Protein AF-A0A811UBN4-F1 (afdb_monomer)

Solvent-accessible surface area (backbone atoms only — not comparable to full-atom values): 11634 Å² total; per-residue (Å²): 134,84,78,81,62,87,85,60,55,68,69,62,56,48,52,55,49,51,56,50,40,48,51,49,39,52,49,47,53,55,49,38,53,54,47,51,55,51,36,55,50,46,51,54,48,41,53,51,41,54,52,50,37,57,52,44,52,54,50,38,53,53,51,51,53,53,37,53,52,52,52,50,53,52,49,52,51,54,46,55,67,50,44,76,78,52,88,76,88,85,94,77,94,79,75,90,72,70,72,70,62,70,68,60,65,58,76,66,60,85,64,65,92,66,77,75,63,87,70,73,75,80,65,72,79,52,79,80,84,54,75,65,94,84,54,52,55,66,56,48,34,68,56,44,56,59,50,39,52,55,50,50,55,51,40,52,52,49,50,52,52,40,53,54,45,46,52,52,40,50,52,50,51,52,51,40,50,51,50,52,50,51,39,52,50,52,49,52,53,50,52,51,52,37,47,75,73,72,98

pLDDT: mean 77.89, std 23.45, range [29.33, 98.38]

Secondary structure (DSSP, 8-state):
-----TTS-HHHHHHHHHHHHHHHHHHHHHHHHHHHHHHHHHHHHHHHHHHHHHHHHHHHHHHHHHHHHHHHHHHHHHHHHHHTTS---------SSSHHHHSSGGGTTTTSTT-S----------GGGSPPTTS-HHHHHHHHHHHHHHHHHHHHHHHHHHHHHHHHHHHHHHHHHHHHHHHHHHHHHHHHHHHHTT-

Foldseek 3Di:
DDDDDPPDDPVVVVVVVLVVLVVVLVVLVVLLVVLVVLLVVLVVLLVVLVVLLVVLVVLLVVLVVLLVVLVVVLVVVVVVVVCVVPDDDDDDPPDPPPVPPPVVVCVPVVVPVPPVDPPPVPPPVDPVLADDPPDGSVVSCVSSVVSSVVSVVSSVVSVVSSVVSVVSSVVSVVSSVVSVVSSVVSVVVVVVVVVVVVD

Organism: Ceratitis capitata (NCBI:txid7213)

Structure (mmCIF, N/CA/C/O backbone):
data_AF-A0A811UBN4-F1
#
_entry.id   AF-A0A811UBN4-F1
#
loop_
_atom_site.group_PDB
_atom_site.id
_atom_site.type_symbol
_atom_site.label_atom_id
_atom_site.label_alt_id
_atom_site.label_comp_id
_atom_site.label_asym_id
_atom_site.label_entity_id
_atom_site.label_seq_id
_atom_site.pdbx_PDB_ins_code
_atom_site.Cartn_x
_atom_site.Cartn_y
_atom_site.Cartn_z
_atom_site.occupancy
_atom_site.B_iso_or_equiv
_atom_site.auth_seq_id
_atom_site.auth_comp_id
_atom_site.auth_asym_id
_atom_site.auth_atom_id
_atom_site.pdbx_PDB_model_num
ATOM 1 N N . MET A 1 1 ? 16.827 -15.396 -36.653 1.00 42.50 1 MET A N 1
ATOM 2 C CA . MET A 1 1 ? 18.234 -15.089 -36.326 1.00 42.50 1 MET A CA 1
ATOM 3 C C . MET A 1 1 ? 18.967 -15.052 -37.658 1.00 42.50 1 MET A C 1
ATOM 5 O O . MET A 1 1 ? 19.026 -16.087 -38.290 1.00 42.50 1 MET A O 1
ATOM 9 N N . SER A 1 2 ? 19.361 -13.884 -38.174 1.00 57.56 2 SER A N 1
ATOM 10 C CA . SER A 1 2 ? 20.132 -13.826 -39.430 1.00 57.56 2 SER A CA 1
ATOM 11 C C . SER A 1 2 ? 21.605 -13.771 -39.041 1.00 57.56 2 SER A C 1
ATOM 13 O O . SER A 1 2 ? 22.042 -12.787 -38.436 1.00 57.56 2 SER A O 1
ATOM 15 N N . GLU A 1 3 ? 22.308 -14.868 -39.302 1.00 55.09 3 GLU A N 1
ATOM 16 C CA . GLU A 1 3 ? 23.760 -14.991 -39.196 1.00 55.09 3 GLU A CA 1
ATOM 17 C C . GLU A 1 3 ? 24.438 -13.870 -39.992 1.00 55.09 3 GLU A C 1
ATOM 19 O O . GLU A 1 3 ? 23.888 -13.351 -40.966 1.00 55.09 3 GLU A O 1
ATOM 24 N N . SER A 1 4 ? 25.568 -13.388 -39.485 1.00 57.19 4 SER A N 1
ATOM 25 C CA . SER A 1 4 ? 26.330 -12.320 -40.125 1.00 57.19 4 SER A CA 1
ATOM 26 C C . SER A 1 4 ? 27.128 -12.943 -41.263 1.00 57.19 4 SER A C 1
ATOM 28 O O . SER A 1 4 ? 28.000 -13.764 -40.996 1.00 57.19 4 SER A O 1
ATOM 30 N N . ASP A 1 5 ? 26.823 -12.564 -42.500 1.00 64.75 5 ASP A N 1
ATOM 31 C CA . ASP A 1 5 ? 27.616 -12.951 -43.663 1.00 64.75 5 ASP A CA 1
ATOM 32 C C . ASP A 1 5 ? 28.995 -12.261 -43.567 1.00 64.75 5 ASP A C 1
ATOM 34 O O . ASP A 1 5 ? 29.053 -11.025 -43.444 1.00 64.75 5 ASP A O 1
ATOM 38 N N . PRO A 1 6 ? 30.110 -13.014 -43.520 1.00 65.88 6 PRO A N 1
ATOM 39 C CA . PRO A 1 6 ? 31.443 -12.434 -43.412 1.00 65.88 6 PRO A CA 1
ATOM 40 C C . PRO A 1 6 ? 31.781 -11.502 -44.588 1.00 65.88 6 PRO A C 1
ATOM 42 O O . PRO A 1 6 ? 32.492 -10.521 -44.347 1.00 65.88 6 PRO A O 1
ATOM 45 N N . ASP A 1 7 ? 31.180 -11.692 -45.769 1.00 72.06 7 ASP A N 1
ATOM 46 C CA . ASP A 1 7 ? 31.427 -10.895 -46.984 1.00 72.06 7 ASP A CA 1
ATOM 47 C C . ASP A 1 7 ? 30.510 -9.661 -47.135 1.00 72.06 7 ASP A C 1
ATOM 49 O O . ASP A 1 7 ? 30.611 -8.906 -48.104 1.00 72.06 7 ASP A O 1
ATOM 53 N N . GLU A 1 8 ? 29.618 -9.396 -46.173 1.00 75.94 8 GLU A N 1
ATOM 54 C CA . GLU A 1 8 ? 28.752 -8.211 -46.222 1.00 75.94 8 GLU A CA 1
ATOM 55 C C . GLU A 1 8 ? 29.585 -6.908 -46.089 1.00 75.94 8 GLU A C 1
ATOM 57 O O . GLU A 1 8 ? 30.431 -6.814 -45.184 1.00 75.94 8 GLU A O 1
ATOM 62 N N . PRO A 1 9 ? 29.360 -5.892 -46.956 1.00 79.75 9 PRO A N 1
ATOM 63 C CA . PRO A 1 9 ? 30.112 -4.638 -46.930 1.00 79.75 9 PRO A CA 1
ATOM 64 C C . PRO A 1 9 ? 29.954 -3.922 -45.587 1.00 79.75 9 PRO A C 1
ATOM 66 O O . PRO A 1 9 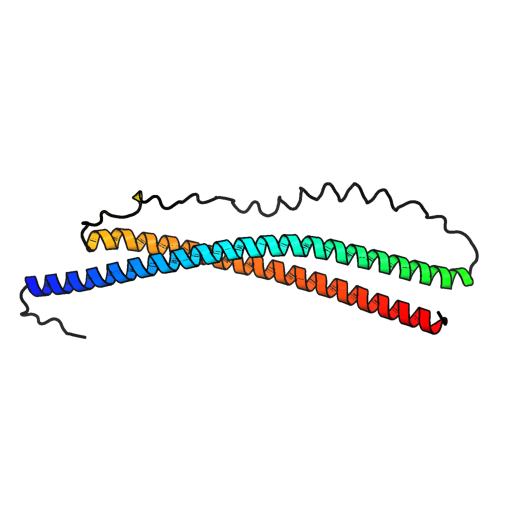? 28.887 -3.950 -44.966 1.00 79.75 9 PRO A O 1
ATOM 69 N N . GLU A 1 10 ? 31.024 -3.263 -45.142 1.00 78.88 10 GLU A N 1
ATOM 70 C CA . GLU A 1 10 ? 31.115 -2.644 -43.815 1.00 78.88 10 GLU A CA 1
ATOM 71 C C . GLU A 1 10 ? 29.983 -1.637 -43.546 1.00 78.88 10 GLU A C 1
ATOM 73 O O . GLU A 1 10 ? 29.429 -1.616 -42.448 1.00 78.88 10 GLU A O 1
ATOM 78 N N . GLU A 1 11 ? 29.541 -0.909 -44.575 1.00 78.75 11 GLU A N 1
ATOM 79 C CA . GLU A 1 11 ? 28.398 0.012 -44.510 1.00 78.75 11 GLU A CA 1
ATOM 80 C C . GLU A 1 11 ? 27.084 -0.689 -44.127 1.00 78.75 11 GLU A C 1
ATOM 82 O O . GLU A 1 11 ? 26.362 -0.219 -43.248 1.00 78.75 11 GLU A O 1
ATOM 87 N N . LYS A 1 12 ? 26.791 -1.864 -44.705 1.00 80.62 12 LYS A N 1
ATOM 88 C CA . LYS A 1 12 ? 25.585 -2.640 -44.360 1.00 80.62 12 LYS A CA 1
ATOM 89 C C . LYS A 1 12 ? 25.675 -3.229 -42.951 1.00 80.62 12 LYS A C 1
ATOM 91 O O . LYS A 1 12 ? 24.680 -3.265 -42.219 1.00 80.62 12 LYS A O 1
ATOM 96 N N . LYS A 1 13 ? 26.877 -3.639 -42.525 1.00 80.31 13 LYS A N 1
ATOM 97 C CA . LYS A 1 13 ? 27.131 -4.082 -41.142 1.00 80.31 13 LYS A CA 1
ATOM 98 C C . LYS A 1 13 ? 26.914 -2.936 -40.145 1.00 80.31 13 LYS A C 1
ATOM 100 O O . LYS A 1 13 ? 26.318 -3.173 -39.089 1.00 80.31 13 LYS A O 1
ATOM 105 N N . ALA A 1 14 ? 27.352 -1.719 -40.470 1.00 81.94 14 ALA A N 1
ATOM 106 C CA . ALA A 1 14 ? 27.144 -0.520 -39.657 1.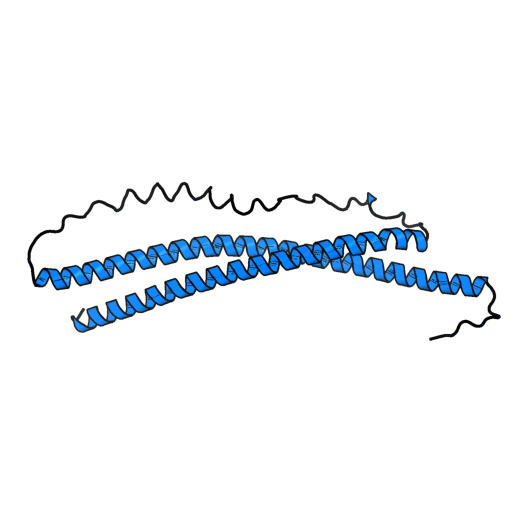00 81.94 14 ALA A CA 1
ATOM 107 C C . ALA A 1 14 ? 25.656 -0.144 -39.574 1.00 81.94 14 ALA A C 1
ATOM 109 O O . ALA A 1 14 ? 25.113 -0.069 -38.471 1.00 81.94 14 ALA A O 1
ATOM 110 N N . GLU A 1 15 ? 24.952 -0.078 -40.708 1.00 83.94 15 GLU A N 1
ATOM 111 C CA . GLU A 1 15 ? 23.510 0.208 -40.758 1.00 83.94 15 GLU A CA 1
ATOM 112 C C . GLU A 1 15 ? 22.701 -0.795 -39.914 1.00 83.94 15 GLU A C 1
ATOM 114 O O . GLU A 1 15 ? 21.783 -0.441 -39.163 1.00 83.94 15 GLU A O 1
ATOM 119 N N . ARG A 1 16 ? 23.073 -2.081 -39.966 1.00 85.56 16 ARG A N 1
ATOM 120 C CA . ARG A 1 16 ? 22.436 -3.124 -39.157 1.00 85.56 16 ARG A CA 1
ATOM 121 C C . ARG A 1 16 ? 22.676 -2.931 -37.658 1.00 85.56 16 ARG A C 1
ATOM 123 O O . ARG A 1 16 ? 21.765 -3.219 -36.871 1.00 85.56 16 ARG A O 1
ATOM 130 N N . ARG A 1 17 ? 23.866 -2.481 -37.244 1.00 84.31 17 ARG A N 1
ATOM 131 C CA . ARG A 1 17 ? 24.176 -2.150 -35.840 1.00 84.31 17 ARG A CA 1
ATOM 132 C C . ARG A 1 17 ? 23.400 -0.917 -35.389 1.00 84.31 17 ARG A C 1
ATOM 134 O O . ARG A 1 17 ? 22.738 -0.985 -34.354 1.00 84.31 17 ARG A O 1
ATOM 141 N N . ASP A 1 18 ? 23.358 0.129 -36.202 1.00 85.88 18 ASP A N 1
ATOM 142 C CA . ASP A 1 18 ? 22.609 1.351 -35.903 1.00 85.88 18 ASP A CA 1
ATOM 143 C C . ASP A 1 18 ? 21.111 1.082 -35.781 1.00 85.88 18 ASP A C 1
ATOM 145 O O . ASP A 1 18 ? 20.460 1.542 -34.841 1.00 85.88 18 ASP A O 1
ATOM 149 N N . ARG A 1 19 ? 20.558 0.223 -36.646 1.00 89.00 19 ARG A N 1
ATOM 150 C CA . ARG A 1 19 ? 19.162 -0.219 -36.541 1.00 89.00 19 ARG A CA 1
ATOM 151 C C . ARG A 1 19 ? 18.884 -0.997 -35.253 1.00 89.00 19 ARG A C 1
ATOM 153 O O . ARG A 1 19 ? 17.765 -0.936 -34.737 1.00 89.00 19 ARG A O 1
ATOM 160 N N . ARG A 1 20 ? 19.853 -1.762 -34.736 1.00 89.31 20 ARG A N 1
ATOM 161 C CA . ARG A 1 20 ? 19.726 -2.448 -33.435 1.00 89.31 20 ARG A CA 1
ATOM 162 C C . ARG A 1 20 ? 19.754 -1.437 -32.289 1.00 89.31 20 ARG A C 1
ATOM 164 O O . ARG A 1 20 ? 18.860 -1.488 -31.448 1.00 89.31 20 ARG A O 1
ATOM 171 N N . LEU A 1 21 ? 20.692 -0.492 -32.312 1.00 90.56 21 LEU A N 1
ATOM 172 C CA . LEU A 1 21 ? 20.797 0.572 -31.309 1.00 90.56 21 LEU A CA 1
ATOM 173 C C . LEU A 1 21 ? 19.543 1.456 -31.278 1.00 90.56 21 LEU A C 1
ATOM 175 O O . LEU A 1 21 ? 18.994 1.705 -30.210 1.00 90.56 21 LEU A O 1
ATOM 179 N N . ALA A 1 22 ? 19.003 1.844 -32.435 1.00 90.38 22 ALA A N 1
ATOM 180 C CA . ALA A 1 22 ? 17.767 2.625 -32.518 1.00 90.38 22 ALA A CA 1
ATOM 181 C C . ALA A 1 22 ? 16.567 1.903 -31.874 1.00 90.38 22 ALA A C 1
ATOM 183 O O . ALA A 1 22 ? 15.742 2.516 -31.190 1.00 90.38 22 ALA A O 1
ATOM 184 N N . LYS A 1 23 ? 16.464 0.579 -32.066 1.00 93.25 23 LYS A N 1
ATOM 185 C CA . LYS A 1 23 ? 15.433 -0.238 -31.406 1.00 93.25 23 LYS A CA 1
ATOM 186 C C . LYS A 1 23 ? 15.632 -0.272 -29.895 1.00 93.25 23 LYS A C 1
ATOM 188 O O . LYS A 1 23 ? 14.652 -0.152 -29.166 1.00 93.25 23 LYS A O 1
ATOM 193 N N . GLU A 1 24 ? 16.869 -0.420 -29.437 1.00 92.44 24 GLU A N 1
ATOM 194 C CA . GLU A 1 24 ? 17.202 -0.436 -28.014 1.00 92.44 24 GLU A CA 1
ATOM 195 C C . GLU A 1 24 ? 16.863 0.899 -27.340 1.00 92.44 24 GLU A C 1
ATOM 197 O O . GLU A 1 24 ? 16.131 0.909 -26.354 1.00 92.44 24 GLU A O 1
ATOM 202 N N . VAL A 1 25 ? 17.251 2.027 -27.942 1.00 92.38 25 VAL A N 1
ATOM 203 C CA . VAL A 1 25 ? 16.865 3.373 -27.485 1.00 92.38 25 VAL A CA 1
ATOM 204 C C . VAL A 1 25 ? 15.342 3.509 -27.393 1.00 92.38 25 VAL A C 1
ATOM 206 O O . VAL A 1 25 ? 14.821 3.994 -26.388 1.00 92.38 25 VAL A O 1
ATOM 209 N N . LYS A 1 26 ? 14.593 3.036 -28.401 1.00 93.44 26 LYS A N 1
ATOM 210 C CA . LYS A 1 26 ? 13.118 3.059 -28.373 1.00 93.44 26 LYS A CA 1
ATOM 211 C C . LYS A 1 26 ? 12.549 2.237 -27.211 1.00 93.44 26 LYS A C 1
ATOM 213 O O . LYS A 1 26 ? 11.599 2.676 -26.557 1.00 93.44 26 LYS A O 1
ATOM 218 N N . VAL A 1 27 ? 13.113 1.058 -26.954 1.00 95.12 27 VAL A N 1
ATOM 219 C CA . VAL A 1 27 ? 12.713 0.196 -25.833 1.00 95.12 27 VAL A CA 1
ATOM 220 C C . VAL A 1 27 ? 13.012 0.876 -24.499 1.00 95.12 27 VAL A C 1
ATOM 222 O O . VAL A 1 27 ? 12.123 0.922 -23.650 1.00 95.12 27 VAL A O 1
ATOM 225 N N . LEU A 1 28 ? 14.202 1.458 -24.332 1.00 93.12 28 LEU A N 1
ATOM 226 C CA . LEU A 1 28 ? 14.602 2.166 -23.113 1.00 93.12 28 LEU A CA 1
ATOM 227 C C . LEU A 1 28 ? 13.710 3.375 -22.828 1.00 93.12 28 LEU A C 1
ATOM 229 O O . LEU A 1 28 ? 13.239 3.521 -21.702 1.00 93.12 28 LEU A O 1
ATOM 233 N N . ARG A 1 29 ? 13.374 4.177 -23.846 1.00 92.31 29 ARG A N 1
ATOM 234 C CA . ARG A 1 29 ? 12.410 5.285 -23.712 1.00 92.31 29 ARG A CA 1
ATOM 235 C C . ARG A 1 29 ? 11.049 4.790 -23.232 1.00 92.31 29 ARG A C 1
ATOM 237 O O . ARG A 1 29 ? 10.524 5.286 -22.241 1.00 92.31 29 ARG A O 1
ATOM 244 N N . SER A 1 30 ? 10.498 3.765 -23.890 1.00 94.31 30 SER A N 1
ATOM 245 C CA . SER A 1 30 ? 9.205 3.190 -23.495 1.00 94.31 30 SER A CA 1
ATOM 246 C C . SER A 1 30 ? 9.241 2.620 -22.075 1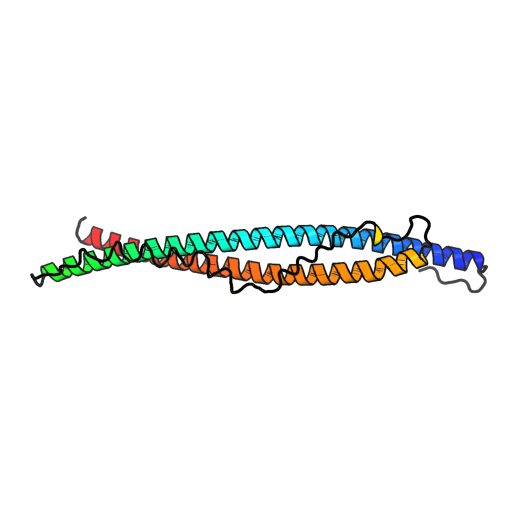.00 94.31 30 SER A C 1
ATOM 248 O O . SER A 1 30 ? 8.290 2.790 -21.308 1.00 94.31 30 SER A O 1
ATOM 250 N N . LYS A 1 31 ? 10.343 1.958 -21.710 1.00 94.88 31 LYS A N 1
ATOM 251 C CA . LYS A 1 31 ? 10.562 1.407 -20.375 1.00 94.88 31 LYS A CA 1
ATOM 252 C C . LYS A 1 31 ? 10.600 2.520 -19.326 1.00 94.88 31 LYS A C 1
ATOM 254 O O . LYS A 1 31 ? 9.863 2.429 -18.347 1.00 94.88 31 LYS A O 1
ATOM 259 N N . LEU A 1 32 ? 11.367 3.584 -19.565 1.00 93.06 32 LEU A N 1
ATOM 260 C CA . LEU A 1 32 ? 11.464 4.741 -18.676 1.00 93.06 32 LEU A CA 1
ATOM 261 C C . LEU A 1 32 ? 10.092 5.384 -18.433 1.00 93.06 32 LEU A C 1
ATOM 263 O O . LEU A 1 32 ? 9.702 5.561 -17.281 1.00 93.06 32 LEU A O 1
ATOM 267 N N . THR A 1 33 ? 9.314 5.645 -19.491 1.00 92.81 33 THR A N 1
ATOM 268 C CA . THR A 1 33 ? 7.949 6.188 -19.362 1.00 92.81 33 THR A CA 1
ATOM 269 C C . THR A 1 33 ? 7.058 5.282 -18.512 1.00 92.81 33 THR A C 1
ATOM 271 O O . THR A 1 33 ? 6.381 5.758 -17.602 1.00 92.81 33 THR A O 1
ATOM 274 N N . LYS A 1 34 ? 7.082 3.963 -18.750 1.00 94.81 34 LYS A N 1
ATOM 275 C CA . LYS A 1 34 ? 6.287 3.001 -17.967 1.00 94.81 34 LYS A CA 1
ATOM 276 C C . LYS A 1 34 ? 6.687 2.979 -16.492 1.00 94.81 34 LYS A C 1
ATOM 278 O O . LYS A 1 34 ? 5.810 2.870 -15.639 1.00 94.81 34 LYS A O 1
ATOM 283 N N . ILE A 1 35 ? 7.982 3.054 -16.182 1.00 95.00 35 ILE A N 1
ATOM 284 C CA . ILE A 1 35 ? 8.460 3.079 -14.792 1.00 95.00 35 ILE A CA 1
ATOM 285 C C . ILE A 1 35 ? 8.020 4.372 -14.107 1.00 95.00 35 ILE A C 1
ATOM 287 O O . ILE A 1 35 ? 7.505 4.298 -12.996 1.00 95.00 35 ILE A O 1
ATOM 291 N N . LYS A 1 36 ? 8.138 5.527 -14.774 1.00 91.19 36 LYS A N 1
ATOM 292 C CA . LYS A 1 36 ? 7.681 6.817 -14.235 1.00 91.19 36 LYS A CA 1
ATOM 293 C C . LYS A 1 36 ? 6.188 6.798 -13.896 1.00 91.19 36 LYS A C 1
ATOM 295 O O . LYS A 1 36 ? 5.818 7.138 -12.779 1.00 91.19 36 LYS A O 1
ATOM 300 N N . VAL A 1 37 ? 5.343 6.292 -14.798 1.00 95.19 37 VAL A N 1
ATOM 301 C CA . VAL A 1 37 ? 3.899 6.132 -14.528 1.00 95.19 37 VAL A CA 1
ATOM 302 C C . VAL A 1 37 ? 3.651 5.218 -13.322 1.00 95.19 37 VAL A C 1
ATOM 304 O O . VAL A 1 37 ? 2.846 5.545 -12.454 1.00 95.19 37 VAL A O 1
ATOM 307 N N . LYS A 1 38 ? 4.369 4.092 -13.224 1.00 95.94 38 LYS A N 1
ATOM 308 C CA . LYS A 1 38 ? 4.269 3.190 -12.064 1.00 95.94 38 LYS A CA 1
ATOM 309 C C . LYS A 1 38 ? 4.765 3.838 -10.766 1.00 95.94 38 LYS A C 1
ATOM 311 O O . LYS A 1 38 ? 4.214 3.533 -9.716 1.00 95.94 38 LYS A O 1
ATOM 316 N N . ARG A 1 39 ? 5.778 4.709 -10.826 1.00 92.12 39 ARG A N 1
ATOM 317 C CA . ARG A 1 39 ? 6.299 5.459 -9.672 1.00 92.12 39 ARG A CA 1
ATOM 318 C C . ARG A 1 39 ? 5.252 6.436 -9.152 1.00 92.12 39 ARG A C 1
ATOM 320 O O . ARG A 1 39 ? 5.000 6.447 -7.955 1.00 92.12 39 ARG A O 1
ATOM 327 N N . GLU A 1 40 ? 4.598 7.181 -10.037 1.00 92.00 40 GLU A N 1
ATOM 328 C CA . GLU A 1 40 ? 3.511 8.088 -9.649 1.00 92.00 40 GLU A CA 1
ATOM 329 C C . GLU A 1 40 ? 2.302 7.337 -9.078 1.00 92.00 40 GLU A C 1
ATOM 331 O O . GLU A 1 40 ? 1.730 7.760 -8.076 1.00 92.00 40 GLU A O 1
ATOM 336 N N . ALA A 1 41 ? 1.950 6.178 -9.643 1.00 94.38 41 ALA A N 1
ATOM 337 C CA . ALA A 1 41 ? 0.924 5.316 -9.056 1.00 94.38 41 ALA A CA 1
ATOM 338 C C . ALA A 1 41 ? 1.313 4.831 -7.645 1.00 94.38 41 ALA A C 1
ATOM 340 O O . ALA A 1 41 ? 0.507 4.938 -6.727 1.00 94.38 41 ALA A O 1
ATOM 341 N N . ALA A 1 42 ? 2.558 4.378 -7.453 1.00 95.31 42 ALA A N 1
ATOM 342 C CA . ALA A 1 42 ? 3.055 3.935 -6.149 1.00 95.31 42 ALA A CA 1
ATOM 343 C C . ALA A 1 42 ? 3.103 5.074 -5.111 1.00 95.31 42 ALA A C 1
ATOM 345 O O . ALA A 1 42 ? 2.814 4.842 -3.941 1.00 95.31 42 ALA A O 1
ATOM 346 N N . LYS A 1 43 ? 3.417 6.313 -5.518 1.00 95.00 43 LYS A N 1
ATOM 347 C CA . LYS A 1 43 ? 3.340 7.491 -4.633 1.00 95.00 43 LYS A CA 1
ATOM 348 C C . LYS A 1 43 ? 1.904 7.777 -4.190 1.00 95.00 43 LYS A C 1
ATOM 350 O O . LYS A 1 43 ? 1.668 8.017 -3.011 1.00 95.00 43 LYS A O 1
ATOM 355 N N . LYS A 1 44 ? 0.941 7.730 -5.119 1.00 95.88 44 LYS A N 1
ATOM 356 C CA . LYS A 1 44 ? -0.485 7.909 -4.794 1.00 95.88 44 LYS A CA 1
ATOM 357 C C . LYS A 1 44 ? -0.987 6.827 -3.840 1.00 95.88 44 LYS A C 1
ATOM 359 O O . LYS A 1 44 ? -1.702 7.143 -2.898 1.00 95.88 44 LYS A O 1
ATOM 364 N N . GLU A 1 45 ? -0.573 5.582 -4.056 1.00 95.94 45 GLU A N 1
ATOM 365 C CA . GLU A 1 45 ? -0.848 4.467 -3.146 1.00 95.94 45 GLU A CA 1
ATOM 366 C C . GLU A 1 45 ? -0.247 4.717 -1.753 1.00 95.94 45 GLU A C 1
ATOM 368 O O .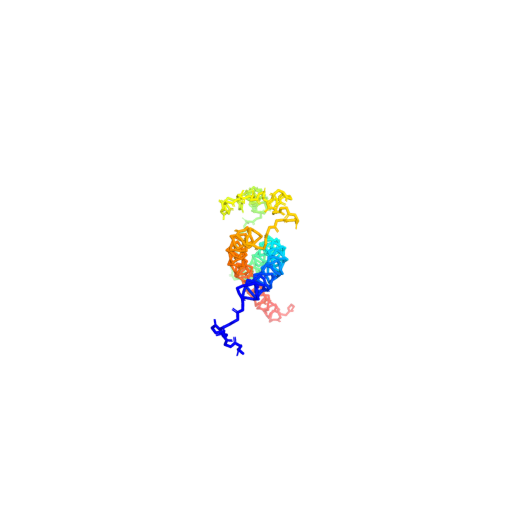 GLU A 1 45 ? -0.976 4.624 -0.772 1.00 95.94 45 GLU A O 1
ATOM 373 N N . LYS A 1 46 ? 1.020 5.152 -1.654 1.00 95.69 46 LYS A N 1
ATOM 374 C CA . LYS A 1 46 ? 1.659 5.511 -0.371 1.00 95.69 46 LYS A CA 1
ATOM 375 C C . LYS A 1 46 ? 0.825 6.530 0.414 1.00 95.69 46 LYS A C 1
ATOM 377 O O . LYS A 1 46 ? 0.587 6.351 1.605 1.00 95.69 46 LYS A O 1
ATOM 382 N N . LEU A 1 47 ? 0.371 7.595 -0.254 1.00 95.81 47 LEU A N 1
ATOM 383 C CA . LEU A 1 47 ? -0.459 8.636 0.363 1.00 95.81 47 LEU A CA 1
ATOM 384 C C . LEU A 1 47 ? -1.820 8.095 0.815 1.00 95.81 47 LEU A C 1
ATOM 386 O O . LEU A 1 47 ? -2.265 8.412 1.916 1.00 95.81 47 LEU A O 1
ATOM 390 N N . ALA A 1 48 ? -2.460 7.259 -0.004 1.00 97.25 48 ALA A N 1
ATOM 391 C CA . ALA A 1 48 ? -3.720 6.620 0.356 1.00 97.25 48 ALA A CA 1
ATOM 392 C C . ALA A 1 48 ? -3.567 5.710 1.587 1.00 97.25 48 ALA A C 1
ATOM 394 O O . ALA A 1 48 ? -4.410 5.759 2.480 1.00 97.25 48 ALA A O 1
ATOM 395 N N . LEU A 1 49 ? -2.471 4.946 1.677 1.00 96.38 49 LEU A N 1
ATOM 396 C CA . LEU A 1 49 ? -2.166 4.097 2.833 1.00 96.38 49 LEU A CA 1
ATOM 397 C C . LEU A 1 49 ? -1.893 4.919 4.096 1.00 96.38 49 LEU A C 1
ATOM 399 O O . LEU A 1 49 ? -2.467 4.619 5.139 1.00 96.38 49 LEU A O 1
ATOM 403 N N . LYS A 1 50 ? -1.103 6.001 4.004 1.00 95.75 50 LYS A N 1
ATOM 404 C CA . LYS A 1 50 ? -0.897 6.929 5.135 1.00 95.75 50 LYS A CA 1
ATOM 405 C C . LYS A 1 50 ? -2.237 7.494 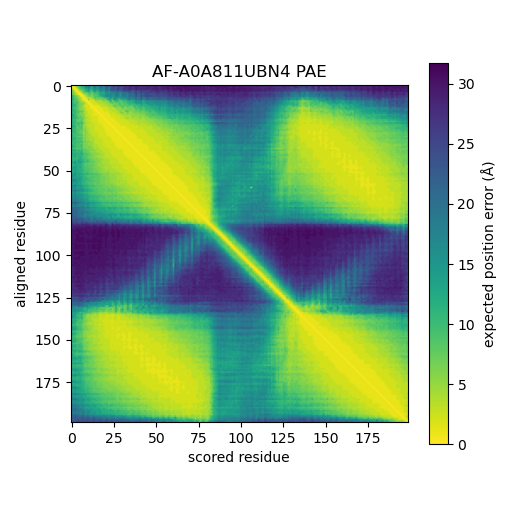5.638 1.00 95.75 50 LYS A C 1
ATOM 407 O O . LYS A 1 50 ? -2.489 7.509 6.839 1.00 95.75 50 LYS A O 1
ATOM 412 N N . GLN A 1 51 ? -3.127 7.911 4.733 1.00 96.00 51 GLN A N 1
ATOM 413 C CA . GLN A 1 51 ? -4.464 8.394 5.106 1.00 96.00 51 GLN A CA 1
ATOM 414 C C . GLN A 1 51 ? -5.343 7.298 5.724 1.00 96.00 51 GLN A C 1
ATOM 416 O O . GLN A 1 51 ? -6.095 7.580 6.656 1.00 96.00 51 GLN A O 1
ATOM 421 N N . ALA A 1 52 ? -5.269 6.065 5.216 1.00 96.00 52 ALA A N 1
ATOM 422 C CA . ALA A 1 52 ? -5.990 4.929 5.781 1.00 96.00 52 ALA A CA 1
ATOM 423 C C . ALA A 1 52 ? -5.507 4.601 7.201 1.00 96.00 52 ALA A C 1
ATOM 425 O O . ALA A 1 52 ? -6.345 4.404 8.076 1.00 96.00 52 ALA A O 1
ATOM 426 N N . MET A 1 53 ? -4.192 4.636 7.458 1.00 96.50 53 MET A N 1
ATOM 427 C CA . MET A 1 53 ? -3.644 4.449 8.809 1.00 96.50 53 MET A CA 1
ATOM 428 C C . MET A 1 53 ? -4.167 5.502 9.785 1.00 96.50 53 MET A C 1
ATOM 430 O O . MET A 1 53 ? -4.736 5.129 10.807 1.00 96.50 53 MET A O 1
ATOM 434 N N . LYS A 1 54 ? -4.071 6.799 9.442 1.00 95.25 54 LYS A N 1
ATOM 435 C CA . LYS A 1 54 ? -4.582 7.884 10.305 1.00 95.25 54 LYS A CA 1
ATOM 436 C C . LYS A 1 54 ? -6.070 7.691 10.634 1.00 95.25 54 LYS A C 1
ATOM 438 O O . LYS A 1 54 ? -6.474 7.804 11.786 1.00 95.25 54 LYS A O 1
ATOM 443 N N . LYS A 1 55 ? -6.889 7.329 9.639 1.00 96.75 55 LYS A N 1
ATOM 444 C CA . LYS A 1 55 ? -8.321 7.045 9.846 1.00 96.75 55 LYS A CA 1
ATOM 445 C C . LYS A 1 55 ? -8.561 5.832 10.744 1.00 96.75 55 LYS A C 1
ATOM 447 O O . LYS A 1 55 ? -9.413 5.901 11.622 1.00 96.75 55 LYS A O 1
ATOM 452 N N . ASN A 1 56 ? -7.837 4.736 10.528 1.00 95.69 56 ASN A N 1
ATOM 453 C CA . ASN A 1 56 ? -7.988 3.531 11.339 1.00 95.69 56 ASN A CA 1
ATOM 454 C C . ASN A 1 56 ? -7.583 3.781 12.793 1.00 95.69 56 ASN A C 1
ATOM 456 O O . ASN A 1 56 ? -8.251 3.280 13.686 1.00 95.69 56 ASN A O 1
ATOM 460 N N . HIS A 1 57 ? -6.552 4.588 13.040 1.00 96.31 57 HIS A N 1
ATOM 461 C CA . HIS A 1 57 ? -6.142 4.927 14.399 1.00 96.31 57 HIS A CA 1
ATOM 462 C C . HIS A 1 57 ? -7.251 5.668 15.168 1.00 96.31 57 HIS A C 1
ATOM 464 O O . HIS A 1 57 ? -7.595 5.279 16.282 1.00 96.31 57 HIS A O 1
ATOM 470 N N . VAL A 1 58 ? -7.899 6.654 14.532 1.00 97.06 58 VAL A N 1
ATOM 471 C CA . VAL A 1 58 ? -9.069 7.347 15.107 1.00 97.06 58 VAL A CA 1
ATOM 472 C C . VAL A 1 58 ? -10.210 6.366 15.388 1.00 97.06 58 VAL A C 1
ATOM 474 O O . VAL A 1 58 ? -10.739 6.334 16.495 1.00 97.06 58 VAL A O 1
ATOM 477 N N . ILE A 1 59 ? -10.546 5.504 14.421 1.00 96.31 59 ILE A N 1
ATOM 478 C CA . ILE A 1 59 ? -11.603 4.495 14.598 1.00 96.31 59 ILE A CA 1
ATOM 479 C C . ILE A 1 59 ? -11.267 3.555 15.760 1.00 96.31 59 ILE A C 1
ATOM 481 O O . ILE A 1 59 ? -12.138 3.243 16.563 1.00 96.31 59 ILE A O 1
ATOM 485 N N . LEU A 1 60 ? -10.020 3.101 15.868 1.00 96.56 60 LEU A N 1
ATOM 486 C CA . LEU A 1 60 ? -9.587 2.215 16.941 1.00 96.56 60 LEU A CA 1
ATOM 487 C C . LEU A 1 60 ? -9.725 2.881 18.315 1.00 96.56 60 LEU A C 1
ATOM 489 O O . LEU A 1 60 ? -10.236 2.240 19.236 1.00 96.56 60 LEU A O 1
ATOM 493 N N . LYS A 1 61 ? -9.323 4.155 18.449 1.00 95.62 61 LYS A N 1
ATOM 494 C CA . LYS A 1 61 ? -9.527 4.939 19.679 1.00 95.62 61 LYS A CA 1
ATOM 495 C C . LYS A 1 61 ? -11.019 5.022 20.029 1.00 95.62 61 LYS A C 1
ATOM 497 O O . LYS A 1 61 ? -11.394 4.718 21.162 1.00 95.62 61 LYS A O 1
ATOM 502 N N . ASP A 1 62 ? -11.882 5.320 19.059 1.00 95.56 62 ASP A N 1
ATOM 503 C CA . ASP A 1 62 ? -13.334 5.401 19.272 1.00 95.56 62 ASP A CA 1
ATOM 504 C C . ASP A 1 62 ? -13.960 4.058 19.684 1.00 95.56 62 ASP A C 1
ATOM 506 O O . ASP A 1 62 ? -14.779 4.010 20.604 1.00 95.56 62 ASP A O 1
ATOM 510 N N . GLU A 1 63 ? -13.586 2.952 19.035 1.00 95.94 63 GLU A N 1
ATOM 511 C CA . GLU A 1 63 ? -14.086 1.615 19.390 1.00 95.94 63 GLU A CA 1
ATOM 512 C C . GLU A 1 63 ? -13.607 1.184 20.782 1.00 95.94 63 GLU A C 1
ATOM 514 O O . GLU A 1 63 ? -14.391 0.625 21.550 1.00 95.94 63 GLU A O 1
ATOM 519 N N . LYS A 1 64 ? -12.359 1.501 21.157 1.00 94.38 64 LYS A N 1
ATOM 520 C CA . LYS A 1 64 ? -11.850 1.263 22.518 1.00 94.38 64 LYS A CA 1
ATOM 521 C C . LYS A 1 64 ? -12.624 2.076 23.557 1.00 94.38 64 LYS A C 1
ATOM 523 O O . LYS A 1 64 ? -12.996 1.523 24.590 1.00 94.38 64 LYS A O 1
ATOM 528 N N . LYS A 1 65 ? -12.922 3.353 23.284 1.00 95.19 65 LYS A N 1
ATOM 529 C CA . LYS A 1 65 ? -13.744 4.199 24.172 1.00 95.19 65 LYS A CA 1
ATOM 530 C C . LYS A 1 65 ? -15.154 3.627 24.350 1.00 95.19 65 LYS A C 1
ATOM 532 O O . LYS A 1 65 ? -15.640 3.556 25.476 1.00 95.19 65 LYS A O 1
ATOM 537 N N . LYS A 1 66 ? -15.801 3.172 23.270 1.00 94.00 66 LYS A N 1
ATOM 538 C CA . LYS A 1 66 ? -17.118 2.508 23.344 1.00 94.00 66 LYS A CA 1
ATOM 539 C C . LYS A 1 66 ? -17.065 1.219 24.159 1.00 94.00 66 LYS A C 1
ATOM 541 O O . LYS A 1 66 ? -17.922 1.012 25.010 1.00 94.00 66 LYS A O 1
ATOM 546 N N . PHE A 1 67 ? -16.052 0.387 23.923 1.00 94.81 67 PHE A N 1
ATOM 547 C CA . PHE A 1 67 ? -15.864 -0.858 24.661 1.00 94.81 67 PHE A CA 1
ATOM 548 C C . PHE A 1 67 ? -15.681 -0.607 26.165 1.00 94.81 67 PHE A C 1
ATOM 550 O O . PHE A 1 67 ? -16.395 -1.212 26.955 1.00 94.81 67 PHE A O 1
ATOM 557 N N . LYS A 1 68 ? -14.832 0.355 26.559 1.00 95.25 68 LYS A N 1
ATOM 558 C CA . LYS A 1 68 ? -14.656 0.742 27.972 1.00 95.25 68 LYS A CA 1
ATOM 559 C C . LYS A 1 68 ? -15.962 1.208 28.627 1.00 95.25 68 LYS A C 1
ATOM 561 O O . LYS A 1 68 ? -16.222 0.873 29.777 1.00 95.25 68 LYS A O 1
ATOM 566 N N . LYS A 1 69 ? -16.793 1.984 27.917 1.00 93.31 69 LYS A N 1
ATOM 567 C CA . LYS A 1 69 ? -18.105 2.417 28.436 1.00 93.31 69 LYS A CA 1
ATOM 568 C C . LYS A 1 69 ? -19.028 1.225 28.689 1.00 93.31 69 LYS A C 1
ATOM 570 O O . LYS A 1 69 ? -19.613 1.137 29.761 1.00 93.31 69 LYS A O 1
ATOM 575 N N . LEU A 1 70 ? -19.077 0.281 27.750 1.00 92.25 70 LEU A N 1
ATOM 576 C CA . LEU A 1 70 ? -19.846 -0.951 27.910 1.00 92.25 70 LEU A CA 1
ATOM 577 C C . LEU A 1 70 ? -19.325 -1.812 29.073 1.00 92.25 70 LEU A C 1
ATOM 579 O O . LEU A 1 70 ? -20.117 -2.325 29.856 1.00 92.25 70 LEU A O 1
ATOM 583 N N . GLU A 1 71 ? -18.004 -1.930 29.239 1.00 91.94 71 GLU A N 1
ATOM 584 C CA . GLU A 1 71 ? -17.409 -2.614 30.397 1.00 91.94 71 GLU A CA 1
ATOM 585 C C . GLU A 1 71 ? -17.841 -1.980 31.725 1.00 91.94 71 GLU A C 1
ATOM 587 O O . GLU A 1 71 ? -18.209 -2.708 32.647 1.00 91.94 71 GLU A O 1
ATOM 592 N N . LYS A 1 72 ? -17.858 -0.643 31.821 1.00 91.69 72 LYS A N 1
ATOM 593 C CA . LYS A 1 72 ? -18.347 0.069 33.014 1.00 91.69 72 LYS A CA 1
ATOM 594 C C . LYS A 1 72 ? -19.835 -0.198 33.274 1.00 91.69 72 LYS A C 1
ATOM 596 O O . LYS A 1 72 ? -20.217 -0.417 34.420 1.00 91.69 72 LYS A O 1
ATOM 601 N N . GLU A 1 73 ? -20.677 -0.215 32.239 1.00 88.62 73 GLU A N 1
ATOM 602 C CA . GLU A 1 73 ? -22.109 -0.536 32.376 1.00 88.62 73 GLU A CA 1
ATOM 603 C C . GLU A 1 73 ? -22.329 -1.963 32.898 1.00 88.62 73 GLU A C 1
ATOM 605 O O . GLU A 1 73 ? -23.104 -2.168 33.835 1.00 88.62 73 GLU A O 1
ATOM 610 N N . VAL A 1 74 ? -21.590 -2.935 32.356 1.00 88.88 74 VAL A N 1
ATOM 611 C CA . VAL A 1 74 ? -21.617 -4.331 32.819 1.00 88.88 74 VAL A CA 1
ATOM 612 C C . VAL A 1 74 ? -21.156 -4.435 34.272 1.00 88.88 74 VAL A C 1
ATOM 614 O O . VAL A 1 74 ? -21.809 -5.100 35.075 1.00 88.88 74 VAL A O 1
ATOM 617 N N . GLN A 1 75 ? -20.063 -3.757 34.638 1.00 89.06 75 GLN A N 1
ATOM 618 C CA . GLN A 1 75 ? -19.558 -3.732 36.015 1.00 89.06 75 GLN A CA 1
ATOM 619 C C . GLN A 1 75 ? -20.568 -3.115 36.981 1.00 89.06 75 GLN A C 1
ATOM 621 O O . GLN A 1 75 ? -20.802 -3.674 38.050 1.00 89.06 75 GLN A O 1
ATOM 626 N N . LYS A 1 76 ? -21.206 -2.006 36.594 1.00 88.44 76 LYS A N 1
ATOM 627 C CA . LYS A 1 76 ? -22.249 -1.361 37.395 1.00 88.44 76 LYS A CA 1
ATOM 628 C C . LYS A 1 76 ? -23.440 -2.290 37.612 1.00 88.44 76 LYS A C 1
ATOM 630 O O . LYS A 1 76 ? -23.947 -2.365 38.726 1.00 88.44 76 LYS A O 1
ATOM 635 N N . MET A 1 77 ? -23.856 -3.023 36.580 1.00 83.69 77 MET A N 1
ATOM 636 C CA . MET A 1 77 ? -24.955 -3.981 36.697 1.00 83.69 77 MET A CA 1
ATOM 637 C C . MET A 1 77 ? -24.579 -5.174 37.589 1.00 83.69 77 MET A C 1
ATOM 639 O O . MET A 1 77 ? -25.367 -5.583 38.442 1.00 83.69 77 MET A O 1
ATOM 643 N N . ALA A 1 78 ? -23.354 -5.690 37.448 1.00 85.69 78 ALA A N 1
ATOM 644 C CA . ALA A 1 78 ? -22.827 -6.748 38.306 1.00 85.69 78 ALA A CA 1
ATOM 645 C C . ALA A 1 78 ? -22.727 -6.303 39.776 1.00 85.69 78 ALA A C 1
ATOM 647 O O . ALA A 1 78 ? -23.066 -7.081 40.666 1.00 85.69 78 ALA A O 1
ATOM 648 N N . ALA A 1 79 ? -22.306 -5.060 40.031 1.00 86.31 79 ALA A N 1
ATOM 649 C CA . ALA A 1 79 ? -22.286 -4.470 41.366 1.00 86.31 79 ALA A CA 1
ATOM 650 C C . ALA A 1 79 ? -23.704 -4.323 41.928 1.00 86.31 79 ALA A C 1
ATOM 652 O O . ALA A 1 79 ? -23.963 -4.836 43.005 1.00 86.31 79 ALA A O 1
ATOM 653 N N . SER A 1 80 ? -24.662 -3.776 41.166 1.00 78.94 80 SER A N 1
ATOM 654 C CA . SER A 1 80 ? -26.048 -3.654 41.643 1.00 78.94 80 SER A CA 1
ATOM 655 C C . SER A 1 80 ? -26.708 -4.999 41.964 1.00 78.94 80 SER A C 1
ATOM 657 O O . SER A 1 80 ? -27.478 -5.077 42.912 1.00 78.94 80 SER A O 1
ATOM 659 N N . MET A 1 81 ? -26.381 -6.073 41.233 1.00 73.62 81 MET A N 1
ATOM 660 C CA . MET A 1 81 ? -26.861 -7.423 41.571 1.00 73.62 81 MET A CA 1
ATOM 661 C C . MET A 1 81 ? -26.203 -7.993 42.830 1.00 73.62 81 MET A C 1
ATOM 663 O O . MET A 1 81 ? -26.760 -8.886 43.462 1.00 73.62 81 MET A O 1
ATOM 667 N N . LYS A 1 82 ? -25.006 -7.515 43.175 1.00 75.44 82 LYS A N 1
ATOM 668 C CA . LYS A 1 82 ? -24.265 -7.936 44.363 1.00 75.44 82 LYS A CA 1
ATOM 669 C C . LYS A 1 82 ? -24.650 -7.111 45.597 1.00 75.44 82 LYS A C 1
ATOM 671 O O . LYS A 1 82 ? -24.750 -7.669 46.683 1.00 75.44 82 LYS A O 1
ATOM 676 N N . ASP A 1 83 ? -24.934 -5.824 45.420 1.00 56.03 83 ASP A N 1
ATOM 677 C CA . ASP A 1 83 ? -25.370 -4.898 46.474 1.00 56.03 83 ASP A CA 1
ATOM 678 C C . ASP A 1 83 ? -26.827 -5.148 46.910 1.00 56.03 83 ASP A C 1
ATOM 680 O O . ASP A 1 83 ? -27.231 -4.743 47.999 1.00 56.03 83 ASP A O 1
ATOM 684 N N . GLU A 1 84 ? -27.614 -5.903 46.131 1.00 53.25 84 GLU A N 1
ATOM 685 C CA . GLU A 1 84 ? -28.868 -6.502 46.618 1.00 53.25 84 GLU A CA 1
ATOM 686 C C . GLU A 1 84 ? -28.638 -7.562 47.726 1.00 53.25 84 GLU A C 1
ATOM 688 O O . GLU A 1 84 ? -29.583 -7.896 48.447 1.00 53.25 84 GLU A O 1
ATOM 693 N N . GLU A 1 85 ? -27.400 -8.042 47.939 1.00 46.06 85 GLU A N 1
ATOM 694 C CA . GLU A 1 85 ? -27.022 -8.930 49.056 1.00 46.06 85 GLU A CA 1
ATOM 695 C C . GLU A 1 85 ? -26.271 -8.225 50.210 1.00 46.06 85 GLU A C 1
ATOM 697 O O . GLU A 1 85 ? -26.288 -8.739 51.331 1.00 46.06 85 GLU A O 1
ATOM 702 N N . GLU A 1 86 ? -25.678 -7.039 50.011 1.00 40.75 86 GLU A N 1
ATOM 703 C CA . GLU A 1 86 ? -24.989 -6.281 51.071 1.00 40.75 86 GLU A CA 1
ATOM 704 C C . GLU A 1 86 ? -25.190 -4.762 50.891 1.00 40.75 86 GLU A C 1
ATOM 706 O O . GLU A 1 86 ? -24.553 -4.095 50.086 1.00 40.75 86 GLU A O 1
ATOM 711 N N . ASN A 1 87 ? -26.128 -4.212 51.660 1.00 42.25 87 ASN A N 1
ATOM 712 C CA . ASN A 1 87 ? -26.431 -2.787 51.736 1.00 42.25 87 ASN A CA 1
ATOM 713 C C . ASN A 1 87 ? -25.276 -2.037 52.430 1.00 42.25 87 ASN A C 1
ATOM 715 O O . ASN A 1 87 ? -25.203 -2.136 53.651 1.00 42.25 87 ASN A O 1
ATOM 719 N N . GLU A 1 88 ? -24.416 -1.315 51.694 1.00 42.50 88 GLU A N 1
ATOM 720 C CA . GLU A 1 88 ? -23.768 -0.043 52.099 1.00 42.50 88 GLU A CA 1
ATOM 721 C C . GLU A 1 88 ? -22.734 0.475 51.063 1.00 42.50 88 GLU A C 1
ATOM 723 O O . GLU A 1 88 ? -21.718 -0.159 50.811 1.00 42.50 88 GLU A O 1
ATOM 728 N N . ASP A 1 89 ? -22.994 1.692 50.564 1.00 44.88 89 ASP A N 1
ATOM 729 C CA . ASP A 1 89 ? -22.036 2.769 50.239 1.00 44.88 89 ASP A CA 1
ATOM 730 C C . ASP A 1 89 ? -20.952 2.536 49.156 1.00 44.88 89 ASP A C 1
ATOM 732 O O . ASP A 1 89 ? -19.901 1.943 49.395 1.00 44.88 89 ASP A O 1
ATOM 736 N N . SER A 1 90 ? -21.128 3.148 47.975 1.00 39.22 90 SER A N 1
ATOM 737 C CA . SER A 1 90 ? -19.987 3.511 47.123 1.00 39.22 90 SER A CA 1
ATOM 738 C C . SER A 1 90 ? -20.248 4.805 46.348 1.00 39.22 90 SER A C 1
ATOM 740 O O . SER A 1 90 ? -20.910 4.852 45.310 1.00 39.22 90 SER A O 1
ATOM 742 N N . ASP A 1 91 ? -19.737 5.869 46.956 1.00 43.25 91 ASP A N 1
ATOM 743 C CA . ASP A 1 91 ? -19.610 7.246 46.501 1.00 43.25 91 ASP A CA 1
ATOM 744 C C . ASP A 1 91 ? -18.432 7.366 45.512 1.00 43.25 91 ASP A C 1
ATOM 746 O O . ASP A 1 91 ? -17.303 7.597 45.931 1.00 43.25 91 ASP A O 1
ATOM 750 N N . GLU A 1 92 ? -18.665 7.203 44.202 1.00 40.50 92 GLU A N 1
ATOM 751 C CA . GLU A 1 92 ? -17.686 7.549 43.149 1.00 40.50 92 GLU A CA 1
ATOM 752 C C . GLU A 1 92 ? -18.372 8.197 41.925 1.00 40.50 92 GLU A C 1
ATOM 754 O O . GLU A 1 92 ? -18.353 7.692 40.806 1.00 40.50 92 GLU A O 1
ATOM 759 N N . GLU A 1 93 ? -18.985 9.369 42.130 1.00 39.72 93 GLU A N 1
ATOM 760 C CA . GLU A 1 93 ? -19.438 10.283 41.057 1.00 39.72 93 GLU A CA 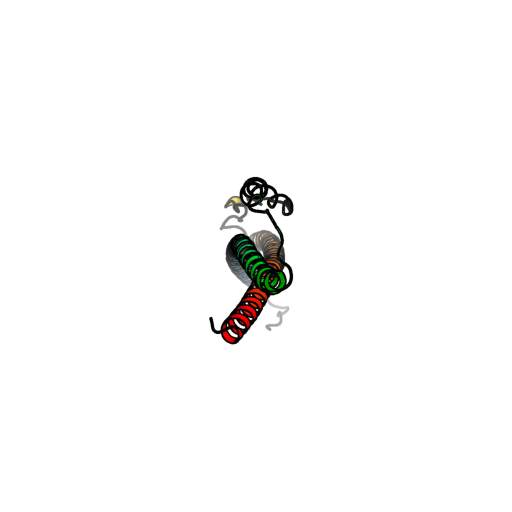1
ATOM 761 C C . GLU A 1 93 ? -18.375 11.349 40.679 1.00 39.72 93 GLU A C 1
ATOM 763 O O . GLU A 1 93 ? -18.713 12.480 40.326 1.00 39.72 93 GLU A O 1
ATOM 768 N N . LYS A 1 94 ? -17.065 11.057 40.754 1.00 33.84 94 LYS A N 1
ATOM 7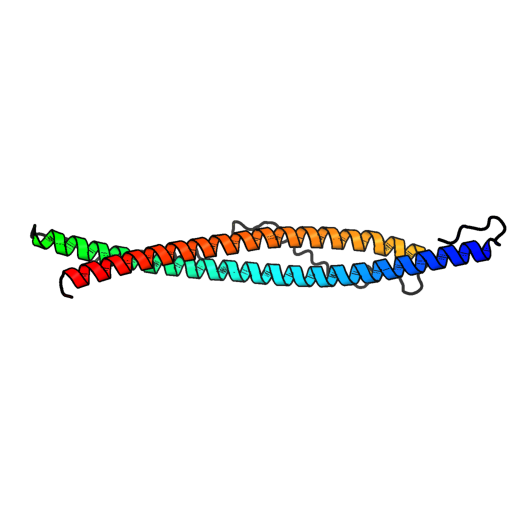69 C CA . LYS A 1 94 ? -16.019 12.073 40.485 1.00 33.84 94 LYS A CA 1
ATOM 770 C C . LYS A 1 94 ? -14.763 11.575 39.765 1.00 33.84 94 LYS A C 1
ATOM 772 O O . LYS A 1 94 ? -13.662 11.757 40.272 1.00 33.84 94 LYS A O 1
ATOM 777 N N . GLU A 1 95 ? -14.894 11.052 38.550 1.00 33.62 95 GLU A N 1
ATOM 778 C CA . GLU A 1 95 ? -13.703 10.852 37.701 1.00 33.62 95 GLU A CA 1
ATOM 779 C C . GLU A 1 95 ? -13.920 11.074 36.191 1.00 33.62 95 GLU A C 1
ATOM 781 O O . GLU A 1 95 ? -13.074 10.704 35.389 1.00 33.62 95 GLU A O 1
A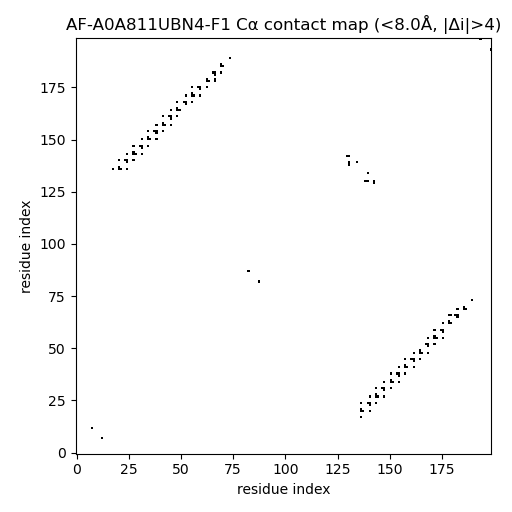TOM 786 N N . ASP A 1 96 ? -15.018 11.720 35.774 1.00 36.03 96 ASP A N 1
ATOM 787 C CA . ASP A 1 96 ? -15.383 11.852 34.345 1.00 36.03 96 ASP A CA 1
ATOM 788 C C . ASP A 1 96 ? -15.065 13.224 33.696 1.00 36.03 96 ASP A C 1
ATOM 790 O O . ASP A 1 96 ? -15.526 13.490 32.592 1.00 36.03 96 ASP A O 1
ATOM 794 N N . GLU A 1 97 ? -14.254 14.092 34.318 1.00 34.16 97 GLU A N 1
ATOM 795 C CA . GLU A 1 97 ? -13.787 15.352 33.679 1.00 34.16 97 GLU A CA 1
ATOM 796 C C . GLU A 1 97 ? -12.253 15.509 33.601 1.00 34.16 97 GLU A C 1
ATOM 798 O O . GLU A 1 97 ? -11.774 16.405 32.914 1.00 34.16 97 GLU A O 1
ATOM 803 N N . ALA A 1 98 ? -11.452 14.651 34.248 1.00 32.81 98 ALA A N 1
ATOM 804 C CA . ALA A 1 98 ? -9.990 14.822 34.286 1.00 32.81 98 ALA A CA 1
ATOM 805 C C . ALA A 1 98 ? -9.218 14.032 33.208 1.00 32.81 98 ALA A C 1
ATOM 807 O O . ALA A 1 98 ? -8.092 14.398 32.888 1.00 32.81 98 ALA A O 1
ATOM 808 N N . GLU A 1 99 ? -9.809 12.998 32.597 1.00 34.09 99 GLU A N 1
ATOM 809 C CA . GLU A 1 99 ? -9.199 12.298 31.446 1.00 34.09 99 GLU A CA 1
ATOM 810 C C . GLU A 1 99 ? -9.492 12.986 30.092 1.00 34.09 99 GLU A C 1
ATOM 812 O O . GLU A 1 99 ? -9.019 12.524 29.053 1.00 34.09 99 GLU A O 1
ATOM 817 N N . GLU A 1 100 ? -10.258 14.087 30.063 1.00 38.62 100 GLU A N 1
ATOM 818 C CA . GLU A 1 100 ? -10.547 14.823 28.819 1.00 38.62 100 GLU A CA 1
ATOM 819 C C . GLU A 1 100 ? -9.412 15.769 28.370 1.00 38.62 100 GLU A C 1
ATOM 821 O O . GLU A 1 100 ? -9.363 16.103 27.186 1.00 38.62 100 GLU A O 1
ATOM 826 N N . GLU A 1 101 ? -8.470 16.153 29.247 1.00 32.06 101 GLU A N 1
ATOM 827 C CA . GLU A 1 101 ? -7.377 17.086 28.897 1.00 32.06 101 GLU A CA 1
ATOM 828 C C . GLU A 1 101 ? -5.995 16.440 28.669 1.00 32.06 101 GLU A C 1
ATOM 830 O O . GLU A 1 101 ? -5.226 16.991 27.885 1.00 32.06 101 GLU A O 1
ATOM 835 N N . GLU A 1 102 ? -5.664 15.268 29.232 1.00 30.75 102 GLU A N 1
ATOM 836 C CA . GLU A 1 102 ? -4.320 14.678 29.016 1.00 30.75 102 GLU A CA 1
ATOM 837 C C . GLU A 1 102 ? -4.173 13.850 27.724 1.00 30.75 102 GLU A C 1
ATOM 839 O O . GLU A 1 102 ? -3.065 13.724 27.215 1.00 30.75 102 GLU A O 1
ATOM 844 N N . GLU A 1 103 ? -5.255 13.362 27.104 1.00 34.75 103 GLU A N 1
ATOM 845 C CA . GLU A 1 103 ? -5.168 12.700 25.781 1.00 34.75 103 GLU A CA 1
ATOM 846 C C . GLU A 1 103 ? -5.430 13.646 24.592 1.00 34.75 103 GLU A C 1
ATOM 848 O O . GLU A 1 103 ? -5.441 13.214 23.435 1.00 34.75 103 GLU A O 1
ATOM 853 N N . ALA A 1 104 ? -5.641 14.941 24.848 1.00 33.31 104 ALA A N 1
ATOM 854 C CA . ALA A 1 104 ? -5.722 15.954 23.797 1.00 33.31 104 ALA A CA 1
ATOM 855 C C . ALA A 1 104 ? -4.331 16.442 23.341 1.00 33.31 104 ALA A C 1
ATOM 857 O O . ALA A 1 104 ? -4.190 16.850 22.186 1.00 33.31 104 ALA A O 1
ATOM 858 N N . GLU A 1 105 ? -3.301 16.355 24.195 1.00 29.92 105 GLU A N 1
ATOM 859 C CA . GLU A 1 105 ? -1.922 16.743 23.842 1.00 29.92 105 GLU A CA 1
ATOM 860 C C . GLU A 1 105 ? -1.111 15.636 23.149 1.00 29.92 105 GLU A C 1
ATOM 862 O O . GLU A 1 105 ? -0.144 15.937 22.458 1.00 29.92 105 GLU A O 1
ATOM 867 N N . GLU A 1 106 ? -1.550 14.374 23.173 1.00 32.25 106 GLU A N 1
ATOM 868 C CA . GLU A 1 106 ? -0.912 13.307 22.378 1.00 32.25 106 GLU A CA 1
ATOM 869 C C . GLU A 1 106 ? -1.384 13.304 20.901 1.00 32.25 106 GLU A C 1
ATOM 871 O O . GLU A 1 106 ? -1.139 12.374 20.131 1.00 32.25 106 GLU A O 1
ATOM 876 N N . SER A 1 107 ? -2.086 14.360 20.470 1.00 32.06 107 SER A N 1
ATOM 877 C CA . SER A 1 107 ? -2.375 14.616 19.052 1.00 32.06 107 SER A CA 1
ATOM 878 C C . SER A 1 107 ? -1.136 15.077 18.267 1.00 32.06 107 SER A C 1
ATOM 880 O O . SER A 1 107 ? -1.206 15.128 17.038 1.00 32.06 107 SER A O 1
ATOM 882 N N . GLU A 1 108 ? -0.039 15.426 18.945 1.00 33.09 108 GLU A N 1
ATOM 883 C CA . GLU A 1 108 ? 1.195 15.922 18.317 1.00 33.09 108 GLU A CA 1
ATOM 884 C C . GLU A 1 108 ? 2.392 14.957 18.484 1.00 33.09 108 GLU A C 1
ATOM 886 O O . GLU A 1 108 ? 3.383 15.123 17.782 1.00 33.09 108 GLU A O 1
ATOM 891 N N . GLU A 1 109 ? 2.325 13.928 19.345 1.00 29.33 109 GLU A N 1
ATOM 892 C CA . GLU A 1 109 ? 3.509 13.098 19.670 1.00 29.33 109 GLU A CA 1
ATOM 893 C C . GLU A 1 109 ? 3.612 11.772 18.882 1.00 29.33 109 GLU A C 1
ATOM 895 O O . GLU A 1 109 ? 4.710 11.261 18.670 1.00 29.33 109 GLU A O 1
ATOM 900 N N . ASP A 1 110 ? 2.521 11.269 18.286 1.00 32.88 110 ASP A N 1
ATOM 901 C CA . ASP A 1 110 ? 2.580 10.154 17.311 1.00 32.88 110 ASP A CA 1
ATOM 902 C C . ASP A 1 110 ? 2.971 10.644 15.889 1.00 32.88 110 ASP A C 1
ATOM 904 O O . ASP A 1 110 ? 2.660 10.028 14.865 1.00 32.88 110 ASP A O 1
ATOM 908 N N . GLU A 1 111 ? 3.642 11.801 15.802 1.00 34.97 111 GLU A N 1
ATOM 909 C CA . GLU A 1 111 ? 4.373 12.238 14.605 1.00 34.97 111 GLU A CA 1
ATOM 910 C C . GLU A 1 111 ? 5.883 11.909 14.671 1.00 34.97 111 GLU A C 1
ATOM 912 O O . GLU A 1 111 ? 6.544 11.977 13.633 1.00 34.97 111 GLU A O 1
ATOM 917 N N . GLU A 1 112 ? 6.440 11.460 15.811 1.00 31.19 112 GLU A N 1
ATOM 918 C CA . GLU A 1 112 ? 7.905 11.304 15.964 1.00 31.19 112 GLU A CA 1
ATOM 919 C C . GLU A 1 112 ? 8.505 9.918 15.623 1.00 31.19 112 GLU A C 1
ATOM 921 O O . GLU A 1 112 ? 9.704 9.823 15.367 1.00 31.19 112 GLU A O 1
ATOM 926 N N . GLU A 1 113 ? 7.725 8.840 15.485 1.00 32.31 113 GLU A N 1
ATOM 927 C CA . GLU A 1 113 ? 8.240 7.513 15.058 1.00 32.31 113 GLU A CA 1
ATOM 928 C C . GLU A 1 113 ? 7.993 7.246 13.557 1.00 32.31 113 GLU A C 1
ATOM 930 O O . GLU A 1 113 ? 7.704 6.139 13.102 1.00 32.31 113 GLU A O 1
ATOM 935 N N . SER A 1 114 ? 8.102 8.287 12.727 1.00 35.84 114 SER A N 1
ATOM 936 C CA . SER A 1 114 ? 8.345 8.119 11.289 1.00 35.84 114 SER A CA 1
ATOM 937 C C . SER A 1 114 ? 9.108 9.305 10.686 1.00 35.84 114 SER A C 1
ATOM 939 O O . SER A 1 114 ? 8.898 9.646 9.520 1.00 35.84 114 SER A O 1
ATOM 941 N N . GLU A 1 115 ? 10.091 9.840 11.412 1.00 30.08 115 GLU A N 1
ATOM 942 C CA . GLU A 1 115 ? 11.237 10.592 10.865 1.00 30.08 115 GLU A CA 1
ATOM 943 C C . GLU A 1 115 ? 12.175 9.677 10.027 1.00 30.08 115 GLU A C 1
ATOM 945 O O . GLU A 1 115 ? 13.390 9.854 9.953 1.00 30.08 115 GLU A O 1
ATOM 950 N N . GLU A 1 116 ? 11.631 8.671 9.332 1.00 35.25 116 GLU A N 1
ATOM 951 C CA . GLU A 1 116 ? 12.340 7.938 8.281 1.00 35.25 116 GLU A CA 1
ATOM 952 C C . GLU A 1 116 ? 12.362 8.804 7.021 1.00 35.25 116 GLU A C 1
ATOM 954 O O . GLU A 1 116 ? 11.637 8.590 6.045 1.00 35.25 116 GLU A O 1
ATOM 959 N N . SER A 1 117 ? 13.220 9.820 7.096 1.00 37.75 117 SER A N 1
ATOM 960 C CA . SER A 1 117 ? 13.763 10.583 5.987 1.00 37.75 117 SER A CA 1
ATOM 961 C C . SER A 1 117 ? 12.693 11.030 4.988 1.00 37.75 117 SER A C 1
ATOM 963 O O . SER A 1 117 ? 12.586 10.520 3.867 1.00 37.75 117 SER A O 1
ATOM 965 N N . GLU A 1 118 ? 11.987 12.101 5.348 1.00 36.44 118 GLU A N 1
ATOM 966 C CA . GLU A 1 118 ? 11.437 13.071 4.396 1.00 36.44 118 GLU A CA 1
ATOM 967 C C . GLU A 1 118 ? 12.603 13.779 3.660 1.00 36.44 118 GLU A C 1
ATOM 969 O O . GLU A 1 118 ? 12.678 14.998 3.538 1.00 36.44 118 GLU A O 1
ATOM 974 N N . SER A 1 119 ? 13.537 13.004 3.093 1.00 35.62 119 SER A N 1
ATOM 975 C CA . SER A 1 119 ? 14.181 13.404 1.854 1.00 35.62 119 SER A CA 1
ATOM 976 C C . SER A 1 119 ? 13.080 13.353 0.802 1.00 35.62 119 SER A C 1
ATOM 978 O O . SER A 1 119 ? 12.961 12.389 0.034 1.00 35.62 119 SER A O 1
ATOM 980 N N . GLU A 1 120 ? 12.243 14.394 0.795 1.00 40.25 120 GLU A N 1
ATOM 981 C CA . GLU A 1 120 ? 11.609 14.904 -0.405 1.00 40.25 120 GLU A CA 1
ATOM 982 C C . GLU A 1 120 ? 12.729 15.062 -1.425 1.00 40.25 120 GLU A C 1
ATOM 984 O O . GLU A 1 120 ? 13.391 16.093 -1.548 1.00 40.25 120 GLU A O 1
ATOM 989 N N . GLU A 1 121 ? 12.988 13.972 -2.137 1.00 40.38 121 GLU A N 1
ATOM 990 C CA . GLU A 1 121 ? 13.760 13.951 -3.349 1.00 40.38 121 GLU A CA 1
ATOM 991 C C . GLU A 1 121 ? 12.948 14.795 -4.332 1.00 40.38 121 GLU A C 1
ATOM 993 O O . GLU A 1 121 ? 12.139 14.293 -5.120 1.00 40.38 121 GLU A O 1
ATOM 998 N N . SER A 1 122 ? 13.134 16.108 -4.202 1.00 43.38 122 SER A N 1
ATOM 999 C CA . SER A 1 122 ? 12.679 17.182 -5.066 1.00 43.38 122 SER A CA 1
ATOM 1000 C C . SER A 1 122 ? 13.420 17.061 -6.393 1.00 43.38 122 SER A C 1
ATOM 1002 O O . SER A 1 122 ? 14.093 17.968 -6.860 1.00 43.38 122 SER A O 1
ATOM 1004 N N . GLU A 1 123 ? 13.333 15.889 -7.005 1.00 48.47 123 GLU A N 1
ATOM 1005 C CA . GLU A 1 123 ? 13.747 15.627 -8.363 1.00 48.47 123 GLU A CA 1
ATOM 1006 C C . GLU A 1 123 ? 12.486 15.717 -9.211 1.00 48.47 123 GLU A C 1
ATOM 1008 O O . GLU A 1 123 ? 11.981 14.739 -9.773 1.00 48.47 123 GLU A O 1
ATOM 1013 N N . ALA A 1 124 ? 11.976 16.946 -9.321 1.00 46.00 124 ALA A N 1
ATOM 1014 C CA . ALA A 1 124 ? 11.476 17.358 -10.615 1.00 46.00 124 ALA A CA 1
ATOM 1015 C C . ALA A 1 124 ? 12.622 17.055 -11.585 1.00 46.00 124 ALA A C 1
ATOM 1017 O O . ALA A 1 124 ? 13.663 17.708 -11.526 1.00 46.00 124 ALA A O 1
ATOM 1018 N N . GLU A 1 125 ? 12.487 15.994 -12.387 1.00 48.75 125 GLU A N 1
ATOM 1019 C CA . GLU A 1 125 ? 13.397 15.754 -13.502 1.00 48.75 125 GLU A CA 1
ATOM 1020 C C . GLU A 1 125 ? 13.275 16.979 -14.394 1.00 48.75 125 GLU A C 1
ATOM 1022 O O . GLU A 1 125 ? 12.354 17.088 -15.206 1.00 48.75 125 GLU A O 1
ATOM 1027 N N . THR A 1 126 ? 14.143 17.958 -14.151 1.00 43.38 126 THR A N 1
ATOM 1028 C CA . THR A 1 126 ? 14.244 19.135 -14.993 1.00 43.38 126 THR A CA 1
ATOM 1029 C C . THR A 1 126 ? 14.502 18.622 -16.403 1.00 43.38 126 THR A C 1
ATOM 1031 O O . THR A 1 126 ? 15.202 17.621 -16.595 1.00 43.38 126 THR A O 1
ATOM 1034 N N . GLU A 1 127 ? 13.924 19.274 -17.410 1.00 47.34 127 GLU A N 1
ATOM 1035 C CA . GLU A 1 127 ? 14.097 18.885 -18.818 1.00 47.34 127 GLU A CA 1
ATOM 1036 C C . GLU A 1 127 ? 15.586 18.723 -19.207 1.00 47.34 127 GLU A C 1
ATOM 1038 O O . GLU A 1 127 ? 15.906 17.973 -20.127 1.00 47.34 127 GLU A O 1
ATOM 1043 N N . SER A 1 128 ? 16.482 19.322 -18.410 1.00 52.56 128 SER A N 1
ATOM 1044 C CA . SER A 1 128 ? 17.944 19.212 -18.404 1.00 52.56 128 SER A CA 1
ATOM 1045 C C . SER A 1 128 ? 18.528 17.789 -18.311 1.00 52.56 128 SER A C 1
ATOM 1047 O O . SER A 1 128 ? 19.636 17.564 -18.788 1.00 52.56 128 SER A O 1
ATOM 1049 N N . GLU A 1 129 ? 17.834 16.793 -17.741 1.00 63.62 129 GLU A N 1
ATOM 1050 C CA . GLU A 1 129 ? 18.376 15.414 -17.675 1.00 63.62 129 GLU A CA 1
ATOM 1051 C C . GLU A 1 129 ? 18.268 14.645 -19.011 1.00 63.62 129 GLU A C 1
ATOM 1053 O O . GLU A 1 129 ? 18.721 13.498 -19.115 1.00 63.62 129 GLU A O 1
ATOM 1058 N N . SER A 1 130 ? 17.639 15.231 -20.036 1.00 67.81 130 SER A N 1
ATOM 1059 C CA . SER A 1 130 ? 17.448 14.598 -21.345 1.00 67.81 130 SER A CA 1
ATOM 1060 C C . SER A 1 130 ? 18.484 15.069 -22.364 1.00 67.81 130 SER A C 1
ATOM 1062 O O . SER A 1 130 ? 18.721 16.260 -22.515 1.00 67.81 130 SER A O 1
ATOM 1064 N N . GLU A 1 131 ? 19.075 14.117 -23.090 1.00 74.81 131 GLU A N 1
ATOM 1065 C CA . GLU A 1 131 ? 19.953 14.404 -24.234 1.00 74.81 131 GLU A CA 1
ATOM 1066 C C . GLU A 1 131 ? 19.228 15.236 -25.301 1.00 74.81 131 GLU A C 1
ATOM 1068 O O . GLU A 1 131 ? 18.009 15.112 -25.471 1.00 74.81 131 GLU A O 1
ATOM 1073 N N . ALA A 1 132 ? 19.997 15.995 -26.085 1.00 77.62 132 ALA A N 1
ATOM 1074 C CA . ALA A 1 132 ? 19.485 16.725 -27.238 1.00 77.62 132 ALA A CA 1
ATOM 1075 C C . ALA A 1 132 ? 18.771 15.789 -28.238 1.00 77.62 132 ALA A C 1
ATOM 1077 O O . ALA A 1 132 ? 19.132 14.617 -28.415 1.00 77.62 132 ALA A O 1
ATOM 1078 N N . GLU A 1 133 ? 17.727 16.290 -28.905 1.00 71.31 133 GLU A N 1
ATOM 1079 C CA . GLU A 1 133 ? 16.893 15.467 -29.792 1.00 71.31 133 GLU A CA 1
ATOM 1080 C C . GLU A 1 133 ? 17.671 14.892 -30.989 1.00 71.31 133 GLU A C 1
ATOM 1082 O O . GLU A 1 133 ? 17.370 13.786 -31.460 1.00 71.31 133 GLU A O 1
ATOM 1087 N N . ASP A 1 134 ? 18.716 15.590 -31.423 1.00 79.12 134 ASP A N 1
ATOM 1088 C CA . ASP A 1 134 ? 19.634 15.271 -32.518 1.00 79.12 134 ASP A CA 1
ATOM 1089 C C . ASP A 1 134 ? 20.850 14.423 -32.097 1.00 79.12 134 ASP A C 1
ATOM 1091 O O . ASP A 1 134 ? 21.598 13.968 -32.963 1.00 79.12 134 ASP A O 1
ATOM 1095 N N . ALA A 1 135 ? 21.008 14.107 -30.804 1.00 85.12 135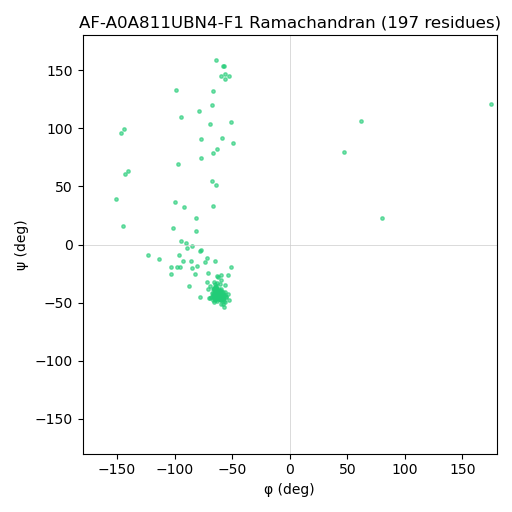 ALA A N 1
ATOM 1096 C CA . ALA A 1 135 ? 22.105 13.269 -30.311 1.00 85.12 135 ALA A CA 1
ATOM 1097 C C . ALA A 1 135 ? 22.142 11.879 -30.980 1.00 85.12 135 ALA A C 1
ATOM 1099 O O . ALA A 1 135 ? 21.112 11.333 -31.410 1.00 85.12 135 ALA A O 1
ATOM 1100 N N . SER A 1 136 ? 23.325 11.261 -31.042 1.00 89.50 136 SER A N 1
ATOM 1101 C CA . SER A 1 136 ? 23.474 9.937 -31.649 1.00 89.50 136 SER A CA 1
ATOM 1102 C C . SER A 1 136 ? 22.695 8.867 -30.866 1.00 89.50 136 SER A C 1
ATOM 1104 O O . SER A 1 136 ? 22.379 9.023 -29.683 1.00 89.50 136 SER A O 1
ATOM 1106 N N . ASN A 1 137 ? 22.373 7.735 -31.504 1.00 87.94 137 ASN A N 1
ATOM 1107 C CA . ASN A 1 137 ? 21.706 6.632 -30.797 1.00 87.94 137 ASN A CA 1
ATOM 1108 C C . ASN A 1 137 ? 22.578 6.039 -29.676 1.00 87.94 137 ASN A C 1
ATOM 1110 O O . ASN A 1 137 ? 22.031 5.508 -28.709 1.00 87.94 137 ASN A O 1
ATOM 1114 N N . ALA A 1 138 ? 23.906 6.126 -29.790 1.00 89.25 138 ALA A N 1
ATOM 1115 C CA . ALA A 1 138 ? 24.825 5.675 -28.751 1.00 89.25 138 ALA A CA 1
ATOM 1116 C C . ALA A 1 138 ? 24.750 6.584 -27.513 1.00 89.25 138 ALA A C 1
ATOM 1118 O O . ALA A 1 138 ? 24.577 6.083 -26.403 1.00 89.25 138 ALA A O 1
ATOM 1119 N N . ASP A 1 139 ? 24.761 7.903 -27.709 1.00 89.44 139 ASP A N 1
ATOM 1120 C CA . ASP A 1 139 ? 24.682 8.880 -26.612 1.00 89.44 139 ASP A CA 1
ATOM 1121 C C . ASP A 1 139 ? 23.316 8.819 -25.920 1.00 89.44 139 ASP A C 1
ATOM 1123 O O . ASP A 1 139 ? 23.224 8.682 -24.698 1.00 89.44 139 ASP A O 1
ATOM 1127 N N . LYS A 1 140 ? 22.239 8.742 -26.718 1.00 90.69 140 LYS A N 1
ATOM 1128 C CA . LYS A 1 140 ? 20.874 8.510 -26.219 1.00 90.69 140 LYS A CA 1
ATOM 1129 C C . LYS A 1 140 ? 20.796 7.264 -25.342 1.00 90.69 140 LYS A C 1
ATOM 1131 O O . LYS A 1 140 ? 20.130 7.288 -24.309 1.00 90.69 140 LYS A O 1
ATOM 1136 N N . LYS A 1 141 ? 21.449 6.168 -25.735 1.00 89.94 141 LYS A N 1
ATOM 1137 C CA . LYS A 1 141 ? 21.486 4.941 -24.932 1.00 89.94 141 LYS A CA 1
ATOM 1138 C C . LYS A 1 141 ? 22.260 5.148 -23.626 1.00 89.94 141 LYS A C 1
ATOM 1140 O O . LYS A 1 141 ? 21.740 4.791 -22.570 1.00 89.94 141 LYS A O 1
ATOM 1145 N N . ASN A 1 142 ? 23.448 5.749 -23.695 1.00 90.56 142 ASN A N 1
ATOM 1146 C CA . ASN A 1 142 ? 24.308 5.996 -22.533 1.00 90.56 142 ASN A CA 1
ATOM 1147 C C . ASN A 1 142 ? 23.637 6.882 -21.471 1.00 90.56 142 ASN A C 1
ATOM 1149 O O . ASN A 1 142 ? 23.883 6.688 -20.284 1.00 90.56 142 ASN A O 1
ATOM 1153 N N . ASN A 1 143 ? 22.746 7.790 -21.876 1.00 90.56 143 ASN A N 1
ATOM 1154 C CA . ASN A 1 143 ? 21.911 8.577 -20.964 1.00 90.56 143 ASN A CA 1
ATOM 1155 C C . ASN A 1 143 ? 20.717 7.795 -20.402 1.00 90.56 143 ASN A C 1
ATOM 1157 O O . ASN A 1 143 ? 20.420 7.851 -19.207 1.00 90.56 143 ASN A O 1
ATOM 1161 N N . LEU A 1 144 ? 20.008 7.055 -21.260 1.00 91.00 144 LEU A N 1
ATOM 1162 C CA . LEU A 1 144 ? 18.767 6.381 -20.877 1.00 91.00 144 LEU A CA 1
ATOM 1163 C C . LEU A 1 144 ? 19.001 5.191 -19.943 1.00 91.00 144 LEU A C 1
ATOM 1165 O O . LEU A 1 144 ? 18.205 4.987 -19.027 1.00 91.00 144 LEU A O 1
ATOM 1169 N N . ASP A 1 145 ? 20.063 4.413 -20.149 1.00 91.19 145 ASP A N 1
ATOM 1170 C CA . ASP A 1 145 ? 20.373 3.233 -19.333 1.00 91.19 145 ASP A CA 1
ATOM 1171 C C . ASP A 1 145 ? 20.508 3.539 -17.826 1.00 91.19 145 ASP A C 1
ATOM 1173 O O . ASP A 1 145 ? 19.807 2.901 -17.027 1.00 91.19 145 ASP A O 1
ATOM 1177 N N . PRO A 1 146 ? 21.350 4.496 -17.381 1.00 92.00 146 PRO A N 1
ATOM 1178 C CA . PRO A 1 146 ? 21.460 4.829 -15.963 1.00 92.00 146 PRO A CA 1
ATOM 1179 C C . PRO A 1 146 ? 20.159 5.418 -15.407 1.00 92.00 146 PRO A C 1
ATOM 1181 O O . PRO A 1 146 ? 19.770 5.070 -14.291 1.00 92.00 146 PRO A O 1
ATOM 1184 N N . ARG A 1 147 ? 19.430 6.228 -16.189 1.00 91.88 147 ARG A N 1
ATOM 1185 C CA . ARG A 1 147 ? 18.130 6.786 -15.775 1.00 91.88 147 ARG A CA 1
ATOM 1186 C C . ARG A 1 147 ? 17.094 5.694 -15.547 1.00 91.88 147 ARG A C 1
ATOM 1188 O O . ARG A 1 147 ? 16.424 5.689 -14.517 1.00 91.88 147 ARG A O 1
ATOM 1195 N N . VAL A 1 148 ? 16.983 4.732 -16.463 1.00 93.38 148 VAL A N 1
ATOM 1196 C CA . VAL A 1 148 ? 16.096 3.574 -16.290 1.00 93.38 148 VAL A CA 1
ATOM 1197 C C . VAL A 1 148 ? 16.434 2.847 -14.989 1.00 93.38 148 VAL A C 1
ATOM 1199 O O . VAL A 1 148 ? 15.536 2.651 -14.176 1.00 93.38 148 VAL A O 1
ATOM 1202 N N . LYS A 1 149 ? 17.712 2.531 -14.739 1.00 93.62 149 LYS A N 1
ATOM 1203 C CA . LYS A 1 149 ? 18.133 1.843 -13.504 1.00 93.62 149 LYS A CA 1
ATOM 1204 C C . LYS A 1 149 ? 17.800 2.643 -12.238 1.00 93.62 149 LYS A C 1
ATOM 1206 O O . LYS A 1 149 ? 17.282 2.066 -11.285 1.00 93.62 149 LYS A O 1
ATOM 1211 N N . LYS A 1 150 ? 18.043 3.959 -12.248 1.00 91.38 150 LYS A N 1
ATOM 1212 C CA . LYS A 1 150 ? 17.719 4.894 -11.153 1.00 91.38 150 LYS A CA 1
ATOM 1213 C C . LYS A 1 150 ? 16.219 4.893 -10.836 1.00 91.38 150 LYS A C 1
ATOM 1215 O O . LYS A 1 150 ? 15.827 4.770 -9.679 1.00 91.38 150 LYS A O 1
ATOM 1220 N N . HIS A 1 151 ? 15.354 4.956 -11.850 1.00 93.25 151 HIS A N 1
ATOM 1221 C CA . HIS A 1 151 ? 13.903 4.895 -11.629 1.00 93.25 151 HIS A CA 1
ATOM 1222 C C . HIS A 1 151 ? 13.415 3.501 -11.216 1.00 93.25 151 HIS A C 1
ATOM 1224 O O . HIS A 1 151 ? 12.465 3.401 -10.441 1.00 93.25 151 HIS A O 1
ATOM 1230 N N . GLU A 1 152 ? 14.043 2.423 -11.694 1.00 94.44 152 GLU A N 1
ATOM 1231 C CA . GLU A 1 152 ? 13.701 1.053 -11.283 1.00 94.44 152 GLU A CA 1
ATOM 1232 C C . GLU A 1 152 ? 14.013 0.788 -9.810 1.00 94.44 152 GLU A C 1
ATOM 1234 O O . GLU A 1 152 ? 13.176 0.210 -9.106 1.00 94.44 152 GLU A O 1
ATOM 1239 N N . SER A 1 153 ? 15.183 1.219 -9.328 1.00 94.19 153 SER A N 1
ATOM 1240 C CA . SER A 1 153 ? 15.557 1.054 -7.920 1.00 94.19 153 SER A CA 1
ATOM 1241 C C . SER A 1 153 ? 14.607 1.834 -7.009 1.00 94.19 153 SER A C 1
ATOM 1243 O O . SER A 1 153 ? 14.059 1.262 -6.065 1.00 94.19 153 SER A O 1
ATOM 1245 N N . ARG A 1 154 ? 14.307 3.091 -7.359 1.00 92.38 154 ARG A N 1
ATOM 1246 C CA . ARG A 1 154 ? 13.352 3.941 -6.630 1.00 92.38 154 ARG A CA 1
ATOM 1247 C C . ARG A 1 154 ? 11.941 3.361 -6.617 1.00 92.38 154 ARG A C 1
ATOM 1249 O O . ARG A 1 154 ? 11.315 3.299 -5.563 1.00 92.38 154 ARG A O 1
ATOM 1256 N N . LEU A 1 155 ? 11.442 2.884 -7.761 1.00 95.12 155 LEU A N 1
ATOM 1257 C CA . LEU A 1 155 ? 10.134 2.223 -7.827 1.00 95.12 155 LEU A CA 1
ATOM 1258 C C . LEU A 1 155 ? 10.090 0.977 -6.931 1.00 95.12 155 LEU A C 1
ATOM 1260 O O . LEU A 1 155 ? 9.081 0.723 -6.279 1.00 95.12 155 LEU A O 1
ATOM 1264 N N . THR A 1 156 ? 11.169 0.196 -6.902 1.00 96.31 156 THR A N 1
ATOM 1265 C CA . THR A 1 156 ? 11.250 -1.009 -6.068 1.00 96.31 156 THR A CA 1
ATOM 1266 C C . THR A 1 156 ? 11.230 -0.659 -4.581 1.00 96.31 156 THR A C 1
ATOM 1268 O O . THR A 1 156 ? 10.501 -1.298 -3.826 1.00 96.31 156 THR A O 1
ATOM 1271 N N . ALA A 1 157 ? 11.977 0.367 -4.166 1.00 95.81 157 ALA A N 1
ATOM 1272 C CA . ALA A 1 157 ? 11.971 0.856 -2.788 1.00 95.81 157 ALA A CA 1
ATOM 1273 C C . ALA A 1 157 ? 10.578 1.355 -2.366 1.00 95.81 157 ALA A C 1
ATOM 1275 O O . ALA A 1 157 ? 10.063 0.923 -1.338 1.00 95.81 157 ALA A O 1
ATOM 1276 N N . LEU A 1 158 ? 9.922 2.168 -3.205 1.00 94.31 158 LEU A N 1
ATOM 1277 C CA . LEU A 1 158 ? 8.560 2.653 -2.947 1.00 94.31 158 LEU A CA 1
ATOM 1278 C C . LEU A 1 158 ? 7.558 1.509 -2.781 1.00 94.31 158 LEU A C 1
ATOM 1280 O O . LEU A 1 158 ? 6.770 1.516 -1.845 1.00 94.31 158 LEU A O 1
ATOM 1284 N N . LYS A 1 159 ? 7.617 0.492 -3.644 1.00 96.56 159 LYS A N 1
ATOM 1285 C CA . LYS A 1 159 ? 6.738 -0.679 -3.523 1.00 96.56 159 LYS A CA 1
ATOM 1286 C C . LYS A 1 159 ? 6.954 -1.452 -2.227 1.00 96.56 159 LYS A C 1
ATOM 1288 O O . LYS A 1 159 ? 5.982 -1.896 -1.634 1.00 96.56 159 LYS A O 1
ATOM 1293 N N . LYS A 1 160 ? 8.207 -1.619 -1.790 1.00 96.75 160 LYS A N 1
ATOM 1294 C CA . LYS A 1 160 ? 8.506 -2.268 -0.504 1.00 96.75 160 LYS A CA 1
ATOM 1295 C C . LYS A 1 160 ? 7.923 -1.471 0.663 1.00 96.75 160 LYS A C 1
ATOM 1297 O O . LYS A 1 160 ? 7.283 -2.060 1.521 1.00 96.75 160 LYS A O 1
ATOM 1302 N N . CYS A 1 161 ? 8.088 -0.148 0.647 1.00 95.00 161 CYS A N 1
ATOM 1303 C CA . CYS A 1 161 ? 7.483 0.740 1.639 1.00 95.00 161 CYS A CA 1
ATOM 1304 C C . CYS A 1 161 ? 5.949 0.616 1.650 1.00 95.00 161 CYS A C 1
ATOM 1306 O O . CYS A 1 161 ? 5.369 0.451 2.716 1.00 95.00 161 CYS A O 1
ATOM 1308 N N . ASN A 1 162 ? 5.294 0.586 0.483 1.00 96.81 162 ASN A N 1
ATOM 1309 C CA . ASN A 1 162 ? 3.840 0.399 0.405 1.00 96.81 162 ASN A CA 1
ATOM 1310 C C . ASN A 1 162 ? 3.384 -0.947 0.984 1.00 96.81 162 ASN A C 1
ATOM 1312 O O . ASN A 1 162 ? 2.359 -0.989 1.648 1.00 96.81 162 ASN A O 1
ATOM 1316 N N . VAL A 1 163 ? 4.141 -2.031 0.782 1.00 98.25 163 VAL A N 1
ATOM 1317 C CA . VAL A 1 163 ? 3.820 -3.336 1.390 1.00 98.25 163 VAL A CA 1
ATOM 1318 C C . VAL A 1 163 ? 3.869 -3.266 2.919 1.00 98.25 163 VAL A C 1
ATOM 1320 O O . VAL A 1 163 ? 2.984 -3.807 3.571 1.00 98.25 163 VAL A O 1
ATOM 1323 N N . LEU A 1 164 ? 4.862 -2.576 3.489 1.00 96.50 164 LEU A N 1
ATOM 1324 C CA . LEU A 1 164 ? 4.951 -2.381 4.941 1.00 96.50 164 LEU A CA 1
ATOM 1325 C C . LEU A 1 164 ? 3.791 -1.525 5.467 1.00 96.50 164 LEU A C 1
ATOM 1327 O O . LEU A 1 164 ? 3.154 -1.889 6.448 1.00 96.50 164 LEU A O 1
ATOM 1331 N N . LEU A 1 165 ? 3.468 -0.429 4.776 1.00 95.69 165 LEU A N 1
ATOM 1332 C CA . LEU A 1 165 ? 2.336 0.425 5.141 1.00 95.69 165 LEU A CA 1
ATOM 1333 C C . LEU A 1 165 ? 1.000 -0.320 5.055 1.00 95.69 165 LEU A C 1
ATOM 1335 O O . LEU A 1 165 ? 0.161 -0.153 5.931 1.00 95.69 165 LEU A O 1
ATOM 1339 N N . GLN A 1 166 ? 0.803 -1.151 4.029 1.00 97.94 166 GLN A N 1
ATOM 1340 C CA . GLN A 1 166 ? -0.399 -1.973 3.907 1.00 97.94 166 GLN A CA 1
ATOM 1341 C C . GLN A 1 166 ? -0.509 -2.967 5.067 1.00 97.94 166 GLN A C 1
ATOM 1343 O O . GLN A 1 166 ? -1.570 -3.056 5.668 1.00 97.94 166 GLN A O 1
ATOM 1348 N N . ALA A 1 167 ? 0.583 -3.645 5.437 1.00 98.12 167 ALA A N 1
ATOM 1349 C CA . ALA A 1 167 ? 0.575 -4.554 6.582 1.00 98.12 167 ALA A CA 1
ATOM 1350 C C . ALA A 1 167 ? 0.199 -3.835 7.891 1.00 98.12 167 ALA A C 1
ATOM 1352 O O . ALA A 1 167 ? -0.559 -4.372 8.693 1.00 98.12 167 ALA A O 1
ATOM 1353 N N . ASN A 1 168 ? 0.664 -2.597 8.089 1.00 96.12 168 ASN A N 1
ATOM 1354 C CA . ASN A 1 168 ? 0.276 -1.793 9.250 1.00 96.12 168 ASN A CA 1
ATOM 1355 C C . ASN A 1 168 ? -1.213 -1.407 9.221 1.00 96.12 168 ASN A C 1
ATOM 1357 O O . ASN A 1 168 ? -1.884 -1.480 10.250 1.00 96.12 168 ASN A O 1
ATOM 1361 N N . VAL A 1 169 ? -1.747 -1.030 8.051 1.00 97.88 169 VAL A N 1
ATOM 1362 C CA . VAL A 1 169 ? -3.190 -0.788 7.865 1.00 97.88 169 VAL A CA 1
ATOM 1363 C C . VAL A 1 169 ? -3.995 -2.036 8.229 1.00 97.88 169 VAL A C 1
ATOM 1365 O O . VAL A 1 169 ? -4.974 -1.911 8.964 1.00 97.88 169 VAL A O 1
ATOM 1368 N N . ASP A 1 170 ? -3.575 -3.206 7.745 1.00 98.19 170 ASP A N 1
ATOM 1369 C CA . ASP A 1 170 ? -4.260 -4.483 7.968 1.00 98.19 170 ASP A CA 1
ATOM 1370 C C . ASP A 1 170 ? -4.249 -4.858 9.460 1.00 98.19 170 ASP A C 1
ATOM 1372 O O . ASP A 1 170 ? -5.298 -5.156 10.026 1.00 98.19 170 ASP A O 1
ATOM 1376 N N . ASN A 1 171 ? -3.103 -4.722 10.137 1.00 97.56 171 ASN A N 1
ATOM 1377 C CA . ASN A 1 171 ? -2.989 -4.970 11.579 1.00 97.56 171 ASN A CA 1
ATOM 1378 C C . ASN A 1 171 ? -3.940 -4.080 12.401 1.00 97.56 171 ASN A C 1
ATOM 1380 O O . ASN A 1 171 ? -4.604 -4.565 13.318 1.00 97.56 171 ASN A O 1
ATOM 1384 N N . LEU A 1 172 ? -4.049 -2.788 12.062 1.00 96.81 172 LEU A N 1
ATOM 1385 C CA . LEU A 1 172 ? -4.993 -1.878 12.724 1.00 96.81 172 LEU A CA 1
ATOM 1386 C C . LEU A 1 172 ? -6.450 -2.293 12.478 1.00 96.81 172 LEU A C 1
ATOM 1388 O O . LEU A 1 172 ? -7.283 -2.197 13.378 1.00 96.81 172 LEU A O 1
ATOM 1392 N N . GLN A 1 173 ? -6.781 -2.755 11.270 1.00 98.19 173 GLN A N 1
ATOM 1393 C CA . GLN A 1 173 ? -8.128 -3.244 10.955 1.00 98.19 173 GLN A CA 1
ATOM 1394 C C . GLN A 1 173 ? -8.470 -4.523 11.720 1.00 98.19 173 GLN A C 1
ATOM 1396 O O . GLN A 1 173 ? -9.604 -4.662 12.193 1.00 98.19 173 GLN A O 1
ATOM 1401 N N . ASP A 1 174 ? -7.504 -5.423 11.881 1.00 98.38 174 ASP A N 1
ATOM 1402 C CA . ASP A 1 174 ? -7.662 -6.626 12.691 1.00 98.38 174 ASP A CA 1
ATOM 1403 C C . ASP A 1 174 ? -7.900 -6.267 14.161 1.00 98.38 174 ASP A C 1
ATOM 1405 O O . ASP A 1 174 ? -8.818 -6.809 14.781 1.00 98.38 174 ASP A O 1
ATOM 1409 N N . GLU A 1 175 ? -7.157 -5.305 14.714 1.00 97.75 175 GLU A N 1
ATOM 1410 C CA . GLU A 1 175 ? -7.363 -4.842 16.091 1.00 97.75 175 GLU A CA 1
ATOM 1411 C C . GLU A 1 175 ? -8.751 -4.211 16.283 1.00 97.75 175 GLU A C 1
ATOM 1413 O O . GLU A 1 175 ? -9.473 -4.574 17.214 1.00 97.75 175 GLU A O 1
ATOM 1418 N N . ILE A 1 176 ? -9.177 -3.336 15.364 1.00 97.94 176 ILE A N 1
ATOM 1419 C CA . ILE A 1 176 ? -10.535 -2.763 15.357 1.00 97.94 176 ILE A CA 1
ATOM 1420 C C . ILE A 1 176 ? -11.584 -3.880 15.353 1.00 97.94 176 ILE A C 1
ATOM 1422 O O . ILE A 1 176 ? -12.565 -3.829 16.098 1.00 97.94 176 ILE A O 1
ATOM 1426 N N . THR A 1 177 ? -11.385 -4.899 14.517 1.00 98.25 177 THR A N 1
ATOM 1427 C CA . THR A 1 177 ? -12.306 -6.034 14.400 1.00 98.25 177 THR A CA 1
ATOM 1428 C C . THR A 1 177 ? -12.362 -6.839 15.696 1.00 98.25 177 THR A C 1
ATOM 1430 O O . THR A 1 177 ? -13.451 -7.205 16.138 1.00 98.25 177 THR A O 1
ATOM 1433 N N . GLN A 1 178 ? -11.221 -7.062 16.348 1.00 98.06 178 GLN A N 1
ATOM 1434 C CA . GLN A 1 178 ? -11.161 -7.743 17.641 1.00 98.06 178 GLN A CA 1
ATOM 1435 C C . GLN A 1 178 ? -11.879 -6.957 18.741 1.00 98.06 178 GLN A C 1
ATOM 1437 O O . GLN A 1 178 ? -12.651 -7.549 19.494 1.00 98.06 178 GLN A O 1
ATOM 1442 N N . VAL A 1 179 ? -11.668 -5.639 18.832 1.00 97.31 179 VAL A N 1
ATOM 1443 C CA . VAL A 1 179 ? -12.355 -4.787 19.820 1.00 97.31 179 VAL A CA 1
ATOM 1444 C C . VAL A 1 179 ? -13.865 -4.807 19.588 1.00 97.31 179 VAL A C 1
ATOM 1446 O O . VAL A 1 179 ? -14.624 -5.036 20.527 1.00 97.31 179 VAL A O 1
ATOM 1449 N N . ARG A 1 180 ? -14.312 -4.670 18.335 1.00 97.69 180 ARG A N 1
ATOM 1450 C CA . ARG A 1 180 ? -15.738 -4.761 17.985 1.00 97.69 180 ARG A CA 1
ATOM 1451 C C . ARG A 1 180 ? -16.346 -6.114 18.333 1.00 97.69 180 ARG A C 1
ATOM 1453 O O . ARG A 1 180 ? -17.464 -6.156 18.833 1.00 97.69 180 ARG A O 1
ATOM 1460 N N . ALA A 1 181 ? -15.628 -7.208 18.089 1.00 97.69 181 ALA A N 1
ATOM 1461 C CA . ALA A 1 181 ? -16.097 -8.544 18.443 1.00 97.69 181 ALA A CA 1
ATOM 1462 C C . ALA A 1 181 ? -16.235 -8.712 19.964 1.00 97.69 181 ALA A C 1
ATOM 1464 O O . ALA A 1 181 ? -17.244 -9.237 20.427 1.00 97.69 181 ALA A O 1
ATOM 1465 N N . LYS A 1 182 ? -15.264 -8.218 20.746 1.00 96.12 182 LYS A N 1
ATOM 1466 C CA . LYS A 1 182 ? -15.351 -8.210 22.216 1.00 96.12 182 LYS A CA 1
ATOM 1467 C C . LYS A 1 182 ? -16.542 -7.387 22.704 1.00 96.12 182 LYS A C 1
ATOM 1469 O O . LYS A 1 182 ? -17.298 -7.877 23.532 1.00 96.12 182 LYS A O 1
ATOM 1474 N N . ALA A 1 183 ? -16.739 -6.188 22.155 1.00 95.12 183 ALA A N 1
ATOM 1475 C CA . ALA A 1 183 ? -17.877 -5.336 22.490 1.00 95.12 183 ALA A CA 1
ATOM 1476 C C . ALA A 1 183 ? -19.216 -6.008 22.160 1.00 95.12 183 ALA A C 1
ATOM 1478 O O . ALA A 1 183 ? -20.116 -6.018 22.989 1.00 95.12 183 ALA A O 1
ATOM 1479 N N . ALA A 1 184 ? -19.336 -6.618 20.979 1.00 96.81 184 ALA A N 1
ATOM 1480 C CA . ALA A 1 184 ? -20.552 -7.316 20.572 1.00 96.81 184 ALA A CA 1
ATOM 1481 C C . ALA A 1 184 ? -20.864 -8.522 21.470 1.00 96.81 184 ALA A C 1
ATOM 1483 O O . ALA A 1 184 ? -22.021 -8.730 21.823 1.00 96.81 184 ALA A O 1
ATOM 1484 N N . ASN A 1 185 ? -19.845 -9.295 21.857 1.00 95.94 185 ASN A N 1
ATOM 1485 C CA . ASN A 1 185 ? -20.023 -10.415 22.781 1.00 95.94 185 ASN A CA 1
ATOM 1486 C C . ASN A 1 185 ? -20.459 -9.927 24.164 1.00 95.94 185 ASN A C 1
ATOM 1488 O O . ASN A 1 185 ? -21.430 -10.440 24.705 1.00 95.94 185 ASN A O 1
ATOM 1492 N N . LEU A 1 186 ? -19.788 -8.901 24.693 1.00 94.00 186 LEU A N 1
ATOM 1493 C CA . LEU A 1 186 ? -20.113 -8.323 25.992 1.00 94.00 186 LEU A CA 1
ATOM 1494 C C . LEU A 1 186 ? -21.537 -7.749 26.021 1.00 94.00 186 LEU A C 1
ATOM 1496 O O . LEU A 1 186 ? -22.268 -7.963 26.982 1.00 94.00 186 LEU A O 1
ATOM 1500 N N . GLN A 1 187 ? -21.955 -7.081 24.943 1.00 93.94 187 GLN A N 1
ATOM 1501 C CA . GLN A 1 187 ? -23.323 -6.587 24.803 1.00 93.94 187 GLN A CA 1
ATOM 1502 C C . GLN A 1 187 ? -24.326 -7.742 24.767 1.00 93.94 187 GLN A C 1
ATOM 1504 O O . GLN A 1 187 ? -25.342 -7.682 25.443 1.00 93.94 187 GLN A O 1
ATOM 1509 N N . ALA A 1 188 ? -24.044 -8.807 24.012 1.00 94.19 188 ALA A N 1
ATOM 1510 C CA . ALA A 1 188 ? -24.935 -9.962 23.936 1.00 94.19 188 ALA A CA 1
ATOM 1511 C C . ALA A 1 188 ? -25.069 -10.687 25.286 1.00 94.19 188 ALA A C 1
ATOM 1513 O O . ALA A 1 188 ? -26.153 -11.162 25.620 1.00 94.19 188 ALA A O 1
ATOM 1514 N N . GLU A 1 189 ? -23.986 -10.767 26.063 1.00 91.31 189 GLU A N 1
ATOM 1515 C CA . GLU A 1 189 ? -24.008 -11.293 27.431 1.00 91.31 189 GLU A CA 1
ATOM 1516 C C . GLU A 1 189 ? -24.842 -10.397 28.357 1.00 91.31 189 GLU A C 1
ATOM 1518 O O . GLU A 1 189 ? -25.685 -10.909 29.094 1.00 91.31 189 GLU A O 1
ATOM 1523 N N . LEU A 1 190 ? -24.672 -9.073 28.272 1.00 89.81 190 LEU A N 1
ATOM 1524 C CA . LEU A 1 190 ? -25.475 -8.104 29.021 1.00 89.81 190 LEU A CA 1
ATOM 1525 C C . LEU A 1 190 ? -26.969 -8.223 28.687 1.00 89.81 190 LEU A C 1
ATOM 1527 O O . LEU A 1 190 ? -27.797 -8.310 29.591 1.00 89.81 190 LEU A O 1
ATOM 1531 N N . ASP A 1 191 ? -27.308 -8.283 27.399 1.00 92.12 191 ASP A N 1
ATOM 1532 C CA . ASP A 1 191 ? -28.684 -8.413 26.913 1.00 92.12 191 ASP A CA 1
ATOM 1533 C C . ASP A 1 191 ? -29.321 -9.738 27.369 1.00 92.12 191 ASP A C 1
ATOM 1535 O O . ASP A 1 191 ? -30.497 -9.772 27.727 1.00 92.12 191 ASP A O 1
ATOM 1539 N N . ALA A 1 192 ? -28.554 -10.835 27.383 1.00 90.94 192 ALA A N 1
ATOM 1540 C CA . ALA A 1 192 ? -29.025 -12.129 27.874 1.00 90.94 192 ALA A CA 1
ATOM 1541 C C . ALA A 1 192 ? -29.321 -12.097 29.380 1.00 90.94 192 ALA A C 1
ATOM 1543 O O . ALA A 1 192 ? -30.364 -12.585 29.811 1.00 90.94 192 ALA A O 1
ATOM 1544 N N . VAL A 1 193 ? -28.439 -11.479 30.169 1.00 87.69 193 VAL A N 1
ATOM 1545 C CA . VAL A 1 193 ? -28.640 -11.311 31.614 1.00 87.69 193 VAL A CA 1
ATOM 1546 C C . VAL A 1 193 ? -29.851 -10.419 31.903 1.00 87.69 193 VAL A C 1
ATOM 1548 O O . VAL A 1 193 ? -30.670 -10.755 32.755 1.00 87.69 193 VAL A O 1
ATOM 1551 N N . LEU A 1 194 ? -30.008 -9.313 31.172 1.00 87.25 194 LEU A N 1
ATOM 1552 C CA . LEU A 1 194 ? -31.186 -8.447 31.278 1.00 87.25 194 LEU A CA 1
ATOM 1553 C C . LEU A 1 194 ? -32.482 -9.210 30.981 1.00 87.25 194 LEU A C 1
ATOM 1555 O O . LEU A 1 194 ? -33.439 -9.113 31.752 1.00 87.25 194 LEU A O 1
ATOM 1559 N N . ALA A 1 195 ? -32.485 -10.025 29.923 1.00 91.25 195 ALA A N 1
ATOM 1560 C CA . ALA A 1 195 ? -33.633 -10.850 29.565 1.00 91.25 195 ALA A CA 1
ATOM 1561 C C . ALA A 1 195 ? -33.966 -11.895 30.646 1.00 91.25 195 ALA A C 1
ATOM 1563 O O . ALA A 1 195 ? -35.144 -12.110 30.944 1.00 91.25 195 ALA A O 1
ATOM 1564 N N . ASP A 1 196 ? -32.954 -12.515 31.265 1.00 87.25 196 ASP A N 1
ATOM 1565 C CA . ASP A 1 196 ? -33.138 -13.464 32.373 1.00 87.25 196 ASP A CA 1
ATOM 1566 C C . ASP A 1 196 ? -33.713 -12.783 33.632 1.00 87.25 196 ASP A C 1
ATOM 1568 O O . ASP A 1 196 ? -34.505 -13.390 34.359 1.00 87.25 196 ASP A O 1
ATOM 1572 N N . LEU A 1 197 ? -33.378 -11.509 33.862 1.00 84.38 197 LEU A N 1
ATOM 1573 C CA . LEU A 1 197 ? -33.953 -10.669 34.923 1.00 84.38 197 LEU A CA 1
ATOM 1574 C C . LEU A 1 197 ? -35.350 -10.120 34.580 1.00 84.38 197 LEU A C 1
ATOM 1576 O O . LEU A 1 197 ? -36.007 -9.525 35.436 1.00 84.38 197 LEU A O 1
ATOM 1580 N N . GLY A 1 198 ? -35.831 -10.350 33.356 1.00 78.50 198 GLY A N 1
ATOM 1581 C CA . GLY A 1 198 ? -37.151 -9.925 32.893 1.00 78.50 198 GLY A CA 1
ATOM 1582 C C . GLY A 1 198 ? -37.241 -8.453 32.480 1.00 78.50 198 GLY A C 1
ATOM 1583 O O . GLY A 1 198 ? -38.349 -7.905 32.492 1.00 78.50 198 GLY A O 1
ATOM 1584 N N . PHE A 1 199 ? -36.108 -7.833 32.135 1.00 62.31 199 PHE A N 1
ATOM 1585 C CA . PHE A 1 199 ? -36.023 -6.502 31.523 1.00 62.31 199 PHE A CA 1
ATOM 1586 C C . PHE A 1 199 ? -36.000 -6.567 29.991 1.00 62.31 199 PHE A C 1
ATOM 1588 O O . PHE A 1 199 ? -35.540 -7.587 29.429 1.00 62.31 199 PHE A O 1
#

Sequence (199 aa):
MSESDPDEPEEKKAERRDRRLAKEVKVLRSKLTKIKVKREAAKKEKLALKQAMKKNHVILKDEKKKFKKLEKEVQKMAASMKDEEENEDSDEEKEDEAEEEEEAEESEEDEEESEESESEESEAETESESEAEDASNADKKNNLDPRVKKHESRLTALKKCNVLLQANVDNLQDEITQVRAKAANLQAELDAVLADLGF

Nearest PDB structures (foldseek):
  5xg2-assembly1_A  TM=4.420E-01  e=9.781E-01  Pyrococcus yayanosii CH1

Mean predicted aligned error: 12.74 Å

Radius of gyration: 32.6 Å; Cα contacts (8 Å, |Δi|>4): 80; chains: 1; bounding box: 69×34×99 Å